Protein AF-T0ZLS6-F1 (afdb_monomer)

Foldseek 3Di:
DFWAALVRHTQWDDDDDADDPDDDDDDDDTDRDDDDDDPSIDDDDDDPDDDDDDDAPDDDDDQADVSDDLHHDPVVLVVVLVVLAAADEDDDDQQQAEQDLVQHPQLVLLFDDLSSRPWGDGPPGDIDSSSCGDLRVLVSCVVSVYAYAYEAELAAHPPLGGQAQDPRRVVSLVSVVLSQCLQANACPDPNLVRVVVSPHNHHGDHAHYEYHHQCVPNPVLQQAECRHSVNSSQVSCCVNPVRHFYEYQDAHDYDDAGLEYEDAEEEALVVLLVCLQVCVPDDPPHHHYDPNYYFHPDDPPDDDPSRVVSVVSSVNSD

Radius of gyration: 23.04 Å; Cα contacts (8 Å, |Δi|>4): 528; chains: 1; bounding box: 58×48×72 Å

Sequence (318 aa):
MAIVSDSGKVLASATFAAAESHWRKYAATLRTGRVRESKDNFVRITVRHPGSVLLNVPSLFPPTYRNQPNGFRIDLIHRLAALHPKYLRFPGGNFLEGKTLADWYDWKLTIGPIVERPTHPSPWGYESSDGLGLLEFLEWCHDLHMQPVLAVYAGYALDGMHIRPGPQLQPYVKDALEEIQYITGAVTTKWGAVRARDGHPAPFALHYVEIGNEDFFDRSGSYSGSNGRFAQFARAIRKAYPHIKIIATMPVKGDVQPDLIDLHFYRTAQQFLRMTHYFDHMSRKGPKIMVGEWATMQGTPTPDFGAALSDAAWMTGL

Nearest PDB structures (foldseek):
  6zpy-assembly1_AAA  TM=9.031E-01  e=2.356E-25  Meripilus giganteus
  2y2w-assembly2_B  TM=7.335E-01  e=1.360E-13  Bifidobacterium longum
  2vrk-assembly1_A  TM=7.217E-01  e=9.246E-11  Thermobacillus xylanilyticus
  6zt9-assembly1_C-2  TM=7.014E-01  e=1.721E-10  Thermobacillus xylanilyticus
  2vrq-assembly3_C  TM=6.965E-01  e=5.960E-10  Thermobacillus xylanilyticus

Solvent-accessible surface area (backbone atoms only — not comparable to full-atom values): 18442 Å² total; per-residue (Å²): 66,30,41,26,42,70,88,66,49,76,49,24,67,52,86,76,82,82,70,86,93,59,95,73,93,83,87,81,89,71,69,55,78,94,66,84,89,62,88,65,42,46,82,45,78,78,76,96,64,94,81,88,82,92,84,77,82,89,80,87,80,74,85,28,42,94,68,39,82,88,47,47,60,43,73,60,52,53,56,53,52,72,67,63,52,63,59,47,79,35,70,49,57,64,49,29,29,6,46,41,85,86,36,36,58,57,59,80,52,24,44,70,60,67,90,74,27,80,50,51,58,40,69,82,83,48,73,40,67,43,67,77,18,57,62,53,56,51,47,52,22,61,75,56,66,26,42,44,33,42,44,34,63,56,50,49,15,77,74,72,54,64,53,55,54,56,82,73,34,46,65,47,46,50,46,47,56,47,52,52,29,32,43,52,24,54,53,88,38,78,37,5,32,48,33,29,72,64,70,47,55,70,55,52,80,69,52,37,38,29,53,37,54,60,53,74,71,52,83,83,55,50,51,45,30,66,67,10,35,50,30,54,41,52,52,52,44,42,71,77,41,70,81,45,39,38,27,28,36,44,94,63,48,61,86,56,74,54,53,25,33,39,44,76,47,82,38,46,38,74,52,33,58,71,41,32,62,60,56,75,78,52,73,90,84,60,55,48,79,41,74,79,43,71,46,43,75,39,51,84,100,52,66,37,71,65,21,53,51,20,47,54,50,26,58,76,33,109

Organism: NCBI:txid410659

pLDDT: mean 96.01, std 3.36, range [77.5, 98.94]

Structure (mmCIF, N/CA/C/O backbone):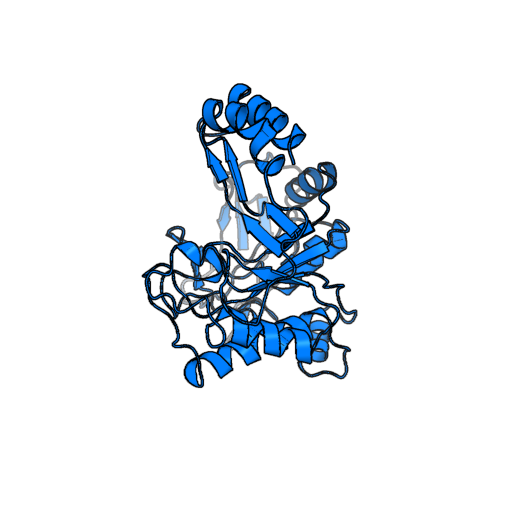
data_AF-T0ZLS6-F1
#
_entry.id   AF-T0ZLS6-F1
#
loop_
_atom_site.group_PDB
_atom_site.id
_atom_site.type_symbol
_atom_site.label_atom_id
_atom_site.label_alt_id
_atom_site.label_comp_id
_atom_site.label_asym_id
_atom_site.label_entity_id
_atom_site.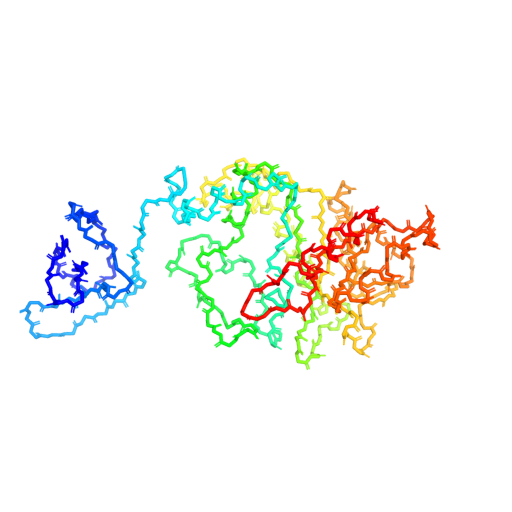label_seq_id
_atom_site.pdbx_PDB_ins_code
_atom_site.Cartn_x
_atom_site.Cartn_y
_atom_site.Cartn_z
_atom_site.occupancy
_atom_site.B_iso_or_equiv
_atom_site.auth_seq_id
_atom_site.auth_comp_id
_atom_site.auth_asym_id
_atom_site.auth_atom_id
_atom_site.pdbx_PDB_model_num
ATOM 1 N N . MET A 1 1 ? -16.938 0.168 28.321 1.00 93.25 1 MET A N 1
ATOM 2 C CA . MET A 1 1 ? -16.859 0.818 26.993 1.00 93.25 1 MET A CA 1
ATOM 3 C C . MET A 1 1 ? -18.271 1.111 26.517 1.00 93.25 1 MET A C 1
ATOM 5 O O . MET A 1 1 ? -19.151 0.290 26.748 1.00 93.25 1 MET A O 1
ATOM 9 N N . ALA A 1 2 ? -18.501 2.263 25.898 1.00 96.62 2 ALA A N 1
ATOM 10 C CA . ALA A 1 2 ? -19.807 2.671 25.400 1.00 96.62 2 ALA A CA 1
ATOM 11 C C . ALA A 1 2 ? -19.692 3.471 24.100 1.00 96.62 2 ALA A C 1
ATOM 13 O O . ALA A 1 2 ? -18.717 4.195 23.917 1.00 96.62 2 ALA A O 1
ATOM 14 N N . ILE A 1 3 ? -20.712 3.372 23.252 1.00 96.50 3 ILE A N 1
ATOM 15 C CA . ILE A 1 3 ? -20.983 4.337 22.183 1.00 96.50 3 ILE A CA 1
ATOM 16 C C . ILE A 1 3 ? -21.903 5.398 22.783 1.00 96.50 3 ILE A C 1
ATOM 18 O O . ILE A 1 3 ? -22.914 5.063 23.410 1.00 96.50 3 ILE A O 1
ATOM 22 N N . VAL A 1 4 ? -21.539 6.663 22.627 1.00 96.75 4 VAL A N 1
ATOM 23 C CA . VAL A 1 4 ? -22.201 7.804 23.262 1.00 96.75 4 VAL A CA 1
ATOM 24 C C . VAL A 1 4 ? -22.553 8.823 22.188 1.00 96.75 4 VAL A C 1
ATOM 26 O O . VAL A 1 4 ? -21.764 9.040 21.270 1.00 96.75 4 VAL A O 1
ATOM 29 N N . SER A 1 5 ? -23.738 9.420 22.279 1.00 95.19 5 SER A N 1
ATOM 30 C CA . SER A 1 5 ? -24.114 10.521 21.395 1.00 95.19 5 SER A CA 1
ATOM 31 C C . SER A 1 5 ? -23.428 11.828 21.775 1.00 95.19 5 SER A C 1
ATOM 33 O O . SER A 1 5 ? -22.941 11.985 22.894 1.00 95.19 5 SER A O 1
ATOM 35 N N . ASP A 1 6 ? -23.486 12.797 20.870 1.00 92.50 6 ASP A N 1
ATOM 36 C CA . ASP A 1 6 ? -23.095 14.196 21.087 1.00 92.50 6 ASP A CA 1
ATOM 37 C C . ASP A 1 6 ? -23.677 14.818 22.375 1.00 92.50 6 ASP A C 1
ATOM 39 O O . ASP A 1 6 ? -22.985 15.510 23.115 1.00 92.50 6 ASP A O 1
ATOM 43 N N . SER A 1 7 ? -24.927 14.495 22.707 1.00 93.00 7 SER A N 1
ATOM 44 C CA . SER A 1 7 ? -25.618 14.917 23.935 1.00 93.00 7 SER A CA 1
ATOM 45 C C . SER A 1 7 ? -25.187 14.165 25.204 1.00 93.00 7 SER A C 1
ATOM 47 O O . SER A 1 7 ? -25.737 14.395 26.280 1.00 93.00 7 SER A O 1
ATOM 49 N N . GLY A 1 8 ? -24.240 13.228 25.109 1.00 94.00 8 GLY A N 1
ATOM 50 C CA . GLY A 1 8 ? -23.745 12.435 26.238 1.00 94.00 8 GLY A CA 1
ATOM 51 C C . GLY A 1 8 ? -24.588 11.201 26.589 1.00 94.00 8 GLY A C 1
ATOM 52 O O . GLY A 1 8 ? -24.220 10.451 27.505 1.00 94.00 8 GLY A O 1
ATOM 53 N N . LYS A 1 9 ? -25.685 10.946 25.860 1.00 94.81 9 LYS A N 1
ATOM 54 C CA . LYS A 1 9 ? -26.540 9.766 26.045 1.00 94.81 9 LYS A CA 1
ATOM 55 C C . LYS A 1 9 ? -25.801 8.500 25.614 1.00 94.81 9 LYS A C 1
ATOM 57 O O . LYS A 1 9 ? -25.272 8.408 24.511 1.00 94.81 9 LYS A O 1
ATOM 62 N N . VAL A 1 10 ? -25.799 7.484 26.475 1.00 96.50 10 VAL A N 1
ATOM 63 C CA . VAL A 1 10 ? -25.253 6.161 26.140 1.00 96.50 10 VAL A CA 1
ATOM 64 C C . VAL A 1 10 ? -26.194 5.460 25.159 1.00 96.50 10 VAL A C 1
ATOM 66 O O . VAL A 1 10 ? -27.362 5.239 25.472 1.00 96.50 10 VAL A O 1
ATOM 69 N N . LEU A 1 11 ? -25.679 5.112 23.979 1.00 96.25 11 LEU A N 1
ATOM 70 C CA . LEU A 1 11 ? -26.421 4.430 22.914 1.00 96.25 11 LEU A CA 1
ATOM 71 C C . LEU A 1 11 ? -26.290 2.905 23.009 1.00 96.25 11 LEU A C 1
ATOM 73 O O . LEU A 1 11 ? -27.243 2.183 22.745 1.00 96.25 11 LEU A O 1
ATOM 77 N N . ALA A 1 12 ? -25.113 2.416 23.396 1.00 97.25 12 ALA A N 1
ATOM 78 C CA . ALA A 1 12 ? -24.845 1.012 23.696 1.00 97.25 12 ALA A CA 1
ATOM 79 C C . ALA A 1 12 ? -23.622 0.916 24.609 1.00 97.25 12 ALA A C 1
ATOM 81 O O . ALA A 1 12 ? -22.729 1.764 24.534 1.00 97.25 12 ALA A O 1
ATOM 82 N N . SER A 1 13 ? -23.543 -0.107 25.458 1.00 97.19 13 SER A N 1
ATOM 83 C CA . SER A 1 13 ? -22.397 -0.287 26.350 1.00 97.19 13 SER A CA 1
ATOM 84 C C . SER A 1 13 ? -22.110 -1.748 26.677 1.00 97.19 13 SER A C 1
ATOM 86 O O . SER A 1 13 ? -22.968 -2.619 26.566 1.00 97.19 13 SER A O 1
ATOM 88 N N . ALA A 1 14 ? -20.868 -1.993 27.085 1.00 96.88 14 ALA A N 1
ATOM 89 C CA . ALA A 1 14 ? -20.400 -3.240 27.662 1.00 96.88 14 ALA A CA 1
ATOM 90 C C . ALA A 1 14 ? -19.527 -2.935 28.884 1.00 96.88 14 ALA A C 1
ATOM 92 O O . ALA A 1 14 ? -18.735 -1.979 28.888 1.00 96.88 14 ALA A O 1
ATOM 93 N N . THR A 1 15 ? -19.676 -3.760 29.917 1.00 95.69 15 THR A N 1
ATOM 94 C CA . THR A 1 15 ? -18.877 -3.700 31.144 1.00 95.69 15 THR A CA 1
ATOM 95 C C . THR A 1 15 ? -18.054 -4.970 31.258 1.00 95.69 15 THR A C 1
ATOM 97 O O . THR A 1 15 ? -18.569 -6.062 31.039 1.00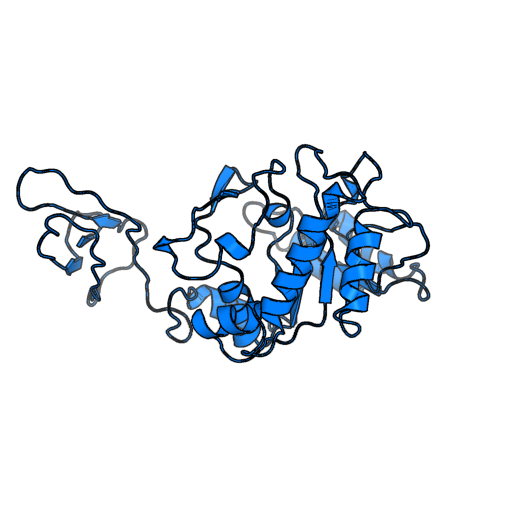 95.69 15 THR A O 1
ATOM 100 N N . PHE A 1 16 ? -16.792 -4.817 31.635 1.00 93.00 16 PHE A N 1
ATOM 101 C CA . PHE A 1 16 ? -15.882 -5.921 31.897 1.00 93.00 16 PHE A CA 1
ATOM 102 C C . PHE A 1 16 ? -15.379 -5.809 33.334 1.00 93.00 16 PHE A C 1
ATOM 104 O O . PHE A 1 16 ? -15.219 -4.697 33.844 1.00 93.00 16 PHE A O 1
ATOM 111 N N . ALA A 1 17 ? -15.135 -6.948 33.980 1.00 89.25 17 ALA A N 1
ATOM 112 C CA . ALA A 1 17 ? -14.323 -6.964 35.189 1.00 89.25 17 ALA A CA 1
ATOM 113 C C . ALA A 1 17 ? -12.893 -6.536 34.824 1.00 89.25 17 ALA A C 1
ATOM 115 O O . ALA A 1 17 ? -12.414 -6.880 33.743 1.00 89.25 17 ALA A O 1
ATOM 116 N N . ALA A 1 18 ? -12.238 -5.760 35.690 1.00 80.69 18 ALA A N 1
ATOM 117 C CA . ALA A 1 18 ? -10.856 -5.352 35.461 1.00 80.69 18 ALA A CA 1
ATOM 118 C C . ALA A 1 18 ? -9.933 -6.582 35.432 1.00 80.69 18 ALA A C 1
ATOM 120 O O . ALA A 1 18 ? -10.179 -7.563 36.135 1.00 80.69 18 ALA A O 1
ATOM 121 N N . ALA A 1 19 ? -8.883 -6.528 34.607 1.00 77.50 19 ALA A N 1
ATOM 122 C CA . ALA A 1 19 ? -7.817 -7.522 34.679 1.00 77.50 19 ALA A CA 1
ATOM 123 C C . ALA A 1 19 ? -7.016 -7.290 35.965 1.00 77.50 19 ALA A C 1
ATOM 125 O O . ALA A 1 19 ? -6.891 -6.149 36.404 1.00 77.50 19 ALA A O 1
ATOM 126 N N . GLU A 1 20 ? -6.480 -8.360 36.545 1.00 80.25 20 GLU A N 1
ATOM 127 C CA . GLU A 1 20 ? -5.608 -8.262 37.715 1.00 80.25 20 GLU A CA 1
ATOM 128 C C . GLU A 1 20 ? -4.187 -7.868 37.278 1.00 80.25 20 GLU A C 1
ATOM 130 O O . GLU A 1 20 ? -3.897 -6.692 37.085 1.00 80.25 20 GLU A O 1
ATOM 135 N N . SER A 1 21 ? -3.299 -8.842 37.076 1.00 86.12 21 SER A N 1
ATOM 136 C CA . SER A 1 21 ? -1.857 -8.619 36.885 1.00 86.12 21 SER A CA 1
ATOM 137 C C . SER A 1 21 ? -1.318 -8.978 35.493 1.00 86.12 21 SER A C 1
ATOM 139 O O . SER A 1 21 ? -0.111 -8.920 35.277 1.00 86.12 21 SER A O 1
ATOM 141 N N . HIS A 1 22 ? -2.178 -9.352 34.539 1.00 89.31 22 HIS A N 1
ATOM 142 C CA . HIS A 1 22 ? -1.775 -9.761 33.186 1.00 89.31 22 HIS A CA 1
ATOM 143 C C . HIS A 1 22 ? -2.669 -9.155 32.097 1.00 89.31 22 HIS A C 1
ATOM 145 O O . HIS A 1 22 ? -3.839 -8.839 32.327 1.00 89.31 22 HIS A O 1
ATOM 151 N N . TRP A 1 23 ? -2.120 -9.017 30.885 1.00 91.88 23 TRP A N 1
ATOM 152 C CA . TRP A 1 23 ? -2.874 -8.559 29.719 1.00 91.88 23 TRP A CA 1
ATOM 153 C C . TRP A 1 23 ? -4.009 -9.526 29.385 1.00 91.88 23 TRP A C 1
ATOM 155 O O . TRP A 1 23 ? -3.807 -10.734 29.269 1.00 91.88 23 TRP A O 1
ATOM 165 N N . ARG A 1 24 ? -5.211 -8.981 29.182 1.00 92.50 24 ARG A N 1
ATOM 166 C CA . ARG A 1 24 ? -6.396 -9.749 28.797 1.00 92.50 24 ARG A CA 1
ATOM 167 C C . ARG A 1 24 ? -7.147 -9.040 27.681 1.00 92.50 24 ARG A C 1
ATOM 169 O O . ARG A 1 24 ? -7.473 -7.861 27.796 1.00 92.50 24 ARG A O 1
ATOM 176 N N . LYS A 1 25 ? -7.472 -9.782 26.620 1.00 93.12 25 LYS A N 1
ATOM 177 C CA . LYS A 1 25 ? -8.357 -9.304 25.555 1.00 93.12 25 LYS A CA 1
ATOM 178 C C . LYS A 1 25 ? -9.806 -9.321 26.043 1.00 93.12 25 LYS A C 1
ATOM 180 O O . LYS A 1 25 ? -10.298 -10.349 26.505 1.00 93.12 25 LYS A O 1
ATOM 185 N N . TYR A 1 26 ? -10.490 -8.193 25.889 1.00 94.19 26 TYR A N 1
ATOM 186 C CA . TYR A 1 26 ? -11.925 -8.060 26.126 1.00 94.19 26 TYR A CA 1
ATOM 187 C C . TYR A 1 26 ? -12.644 -7.850 24.798 1.00 94.19 26 TYR A C 1
ATOM 189 O O . TYR A 1 26 ? -12.169 -7.106 23.944 1.00 94.19 26 TYR A O 1
ATOM 197 N N . ALA A 1 27 ? -13.791 -8.502 24.622 1.00 95.31 27 ALA A N 1
ATOM 198 C CA . ALA A 1 27 ? -14.610 -8.375 23.424 1.00 95.31 27 ALA A CA 1
ATOM 199 C C . ALA A 1 27 ? -16.090 -8.332 23.807 1.00 95.31 27 ALA A C 1
ATOM 201 O O . ALA A 1 27 ? -16.535 -9.072 24.684 1.00 95.31 27 ALA A O 1
ATOM 202 N N . ALA A 1 28 ? -16.850 -7.462 23.148 1.00 96.50 28 ALA A N 1
ATOM 203 C CA . ALA A 1 28 ? -18.302 -7.412 23.247 1.00 96.50 28 ALA A CA 1
ATOM 204 C C . ALA A 1 28 ? -18.894 -6.868 21.946 1.00 96.50 28 ALA A C 1
ATOM 206 O O . ALA A 1 28 ? -18.295 -6.018 21.290 1.00 96.50 28 ALA A O 1
ATOM 207 N N . THR A 1 29 ? -20.100 -7.318 21.609 1.00 96.50 29 THR A N 1
ATOM 208 C CA . THR A 1 29 ? -20.895 -6.744 20.520 1.00 96.50 29 THR A CA 1
ATOM 209 C C . THR A 1 29 ? -21.829 -5.683 21.091 1.00 96.50 29 THR A C 1
ATOM 211 O O . THR A 1 29 ? -22.661 -5.982 21.946 1.00 96.50 29 THR A O 1
ATOM 214 N N . LEU A 1 30 ? -21.713 -4.445 20.611 1.00 96.25 30 LEU A N 1
ATOM 215 C CA . LEU A 1 30 ? -22.571 -3.329 21.011 1.00 96.25 30 LEU A CA 1
ATOM 216 C C . LEU A 1 30 ? -23.733 -3.184 20.021 1.00 96.25 30 LEU A C 1
ATOM 218 O O . LEU A 1 30 ? -23.512 -3.063 18.820 1.00 96.25 30 LEU A O 1
ATOM 222 N N . ARG A 1 31 ? -24.976 -3.188 20.515 1.00 95.44 31 ARG A N 1
ATOM 223 C CA . ARG A 1 31 ? -26.189 -3.003 19.701 1.00 95.44 31 ARG A CA 1
ATOM 224 C C . ARG A 1 31 ? -26.889 -1.716 20.130 1.00 95.44 31 ARG A C 1
ATOM 226 O O . ARG A 1 31 ? -27.357 -1.632 21.258 1.00 95.44 31 ARG A O 1
ATOM 233 N N . THR A 1 32 ? -26.949 -0.726 19.245 1.00 91.75 32 THR A N 1
ATOM 234 C CA . THR A 1 32 ? -27.486 0.619 19.532 1.00 91.75 32 THR A CA 1
ATOM 235 C C . THR A 1 32 ? -29.002 0.738 19.357 1.00 91.75 32 THR A C 1
ATOM 237 O O . THR A 1 32 ? -29.592 1.731 19.770 1.00 91.75 32 THR A O 1
ATOM 240 N N . GLY A 1 33 ? -29.661 -0.258 18.755 1.00 87.44 33 GLY A N 1
ATOM 241 C CA . GLY A 1 33 ? -31.066 -0.142 18.357 1.00 87.44 33 GLY A CA 1
ATOM 242 C C . GLY A 1 33 ? -31.246 0.874 17.222 1.00 87.44 33 GLY A C 1
ATOM 243 O O . GLY A 1 33 ? -30.370 1.022 16.373 1.00 87.44 33 GLY A O 1
ATOM 244 N N . ARG A 1 34 ? -32.387 1.573 17.185 1.00 89.12 34 ARG A N 1
ATOM 245 C CA . ARG A 1 34 ? -32.619 2.668 16.227 1.00 89.12 34 ARG A CA 1
ATOM 246 C C . ARG A 1 34 ? -32.106 3.980 16.815 1.00 89.12 34 ARG A C 1
ATOM 248 O O . ARG A 1 34 ? -32.735 4.547 17.706 1.00 89.12 34 ARG A O 1
ATOM 255 N N . VAL A 1 35 ? -30.980 4.457 16.299 1.00 90.06 35 VAL A N 1
ATOM 256 C CA . VAL A 1 35 ? -30.375 5.745 16.661 1.00 90.06 35 VAL A CA 1
ATOM 257 C C . VAL A 1 35 ? -30.157 6.576 15.405 1.00 90.06 35 VAL A C 1
ATOM 259 O O . VAL A 1 35 ? -29.956 6.024 14.326 1.00 90.06 35 VAL A O 1
ATOM 262 N N . ARG A 1 36 ? -30.205 7.903 15.536 1.00 88.44 36 ARG A N 1
ATOM 263 C CA . ARG A 1 36 ? -29.827 8.803 14.445 1.00 88.44 36 ARG A CA 1
ATOM 264 C C . ARG A 1 36 ? -28.316 8.707 14.229 1.00 88.44 36 ARG A C 1
ATOM 266 O O . ARG A 1 36 ? -27.548 8.814 15.184 1.00 88.44 36 ARG A O 1
ATOM 273 N N . GLU A 1 37 ? -27.904 8.527 12.983 1.00 89.88 37 GLU A N 1
ATOM 274 C CA . GLU A 1 37 ? -26.494 8.572 12.606 1.00 89.88 37 GLU A CA 1
ATOM 275 C C . GLU A 1 37 ? -25.935 9.985 12.809 1.00 89.88 37 GLU A C 1
ATOM 277 O O . GLU A 1 37 ? -26.570 10.981 12.454 1.00 89.88 37 GLU A O 1
ATOM 282 N N . SER A 1 38 ? -24.749 10.070 13.405 1.00 92.62 38 SER A N 1
ATOM 283 C CA . SER A 1 38 ? -24.012 11.318 13.573 1.00 92.62 38 SER A CA 1
ATOM 284 C C . SER A 1 38 ? -22.518 11.030 13.651 1.00 92.62 38 SER A C 1
ATOM 286 O O . SER A 1 38 ? -22.102 10.047 14.269 1.00 92.62 38 SER A O 1
ATOM 288 N N . LYS A 1 39 ? -21.722 11.915 13.046 1.00 94.38 39 LYS A N 1
ATOM 289 C CA . LYS A 1 39 ? -20.259 11.936 13.182 1.00 94.38 39 LYS A CA 1
ATOM 290 C C . LYS A 1 39 ? -19.798 12.454 14.549 1.00 94.38 39 LYS A C 1
ATOM 292 O O . LYS A 1 39 ? -18.646 12.256 14.905 1.00 94.38 39 LYS A O 1
ATOM 297 N N . ASP A 1 40 ? -20.699 13.093 15.294 1.00 95.88 40 ASP A N 1
ATOM 298 C CA . ASP A 1 40 ? -20.425 13.676 16.612 1.00 95.88 40 ASP A CA 1
ATOM 299 C C . ASP A 1 40 ? -20.612 12.647 17.748 1.00 95.88 40 ASP A C 1
ATOM 301 O O . ASP A 1 40 ? -20.385 12.936 18.922 1.00 95.88 40 ASP A O 1
ATOM 305 N N . ASN A 1 41 ? -21.013 11.417 17.404 1.00 94.31 41 ASN A N 1
ATOM 306 C CA . ASN A 1 41 ? -21.001 10.282 18.320 1.00 94.31 41 ASN A CA 1
ATOM 307 C C . ASN A 1 41 ? -19.555 9.838 18.597 1.00 94.31 41 ASN A C 1
ATOM 309 O O . ASN A 1 41 ? -18.704 9.876 17.710 1.00 94.31 41 ASN A O 1
ATOM 313 N N . PHE A 1 42 ? -19.282 9.328 19.798 1.00 95.31 42 PHE A N 1
ATOM 314 C CA . PHE A 1 42 ? -17.931 8.932 20.202 1.00 95.31 42 PHE A CA 1
ATOM 315 C C . PHE A 1 42 ? -17.907 7.669 21.067 1.00 95.31 42 PHE A C 1
ATOM 317 O O . PHE A 1 42 ? -18.907 7.252 21.661 1.00 95.31 42 PHE A O 1
ATOM 324 N N . VAL A 1 43 ? -16.729 7.047 21.150 1.00 95.88 43 VAL A N 1
ATOM 325 C CA . VAL A 1 43 ? -16.466 5.923 22.055 1.00 95.88 43 VAL A CA 1
ATOM 326 C C . VAL A 1 43 ? -15.989 6.457 23.398 1.00 95.88 43 VAL A C 1
ATOM 328 O O . VAL A 1 43 ? -15.064 7.261 23.466 1.00 95.88 43 VAL A O 1
ATOM 331 N N . ARG A 1 44 ? -16.589 5.971 24.486 1.00 95.81 44 ARG A N 1
ATOM 332 C CA . ARG A 1 44 ? -16.198 6.308 25.858 1.00 95.81 44 ARG A CA 1
ATOM 333 C C . ARG A 1 44 ? -15.803 5.058 26.640 1.00 95.81 44 ARG A C 1
ATOM 335 O O . ARG A 1 44 ? -16.565 4.091 26.729 1.00 95.81 44 ARG A O 1
ATOM 342 N N . ILE A 1 45 ? -14.626 5.084 27.258 1.00 94.00 45 ILE A N 1
ATOM 343 C CA . ILE A 1 45 ? -14.169 4.070 28.216 1.00 94.00 45 ILE A CA 1
ATOM 344 C C . ILE A 1 45 ? -14.144 4.724 29.599 1.00 94.00 45 ILE A C 1
ATOM 346 O O . ILE A 1 45 ? -13.588 5.801 29.764 1.00 94.00 45 ILE A O 1
ATOM 350 N N . THR A 1 46 ? -14.795 4.099 30.580 1.00 92.94 46 THR A N 1
ATOM 351 C CA . THR A 1 46 ? -14.930 4.619 31.950 1.00 92.94 46 THR A CA 1
ATOM 352 C C . THR A 1 46 ? -14.573 3.539 32.959 1.00 92.94 46 THR A C 1
ATOM 354 O O . THR A 1 46 ? -14.928 2.374 32.757 1.00 92.94 46 THR A O 1
ATOM 357 N N . VAL A 1 47 ? -13.963 3.937 34.073 1.00 91.06 47 VAL A N 1
ATOM 358 C CA . VAL A 1 47 ? -13.732 3.093 35.255 1.00 91.06 47 VAL A CA 1
ATOM 359 C C . VAL A 1 47 ? -14.729 3.461 36.358 1.00 91.06 47 VAL A C 1
ATOM 361 O O . VAL A 1 47 ? -15.114 4.621 36.479 1.00 91.06 47 VAL A O 1
ATOM 364 N N . ARG A 1 48 ? -15.207 2.471 37.127 1.00 89.69 48 ARG A N 1
ATOM 365 C CA . ARG A 1 48 ? -16.236 2.683 38.172 1.00 89.69 48 ARG A CA 1
ATOM 366 C C . ARG A 1 48 ? -15.680 3.278 39.463 1.00 89.69 48 ARG A C 1
ATOM 368 O O . ARG A 1 48 ? -16.408 3.953 40.180 1.00 89.69 48 ARG A O 1
ATOM 375 N N . HIS A 1 49 ? -14.416 3.000 39.752 1.00 88.62 49 HIS A N 1
ATOM 376 C CA . HIS A 1 49 ? -13.720 3.467 40.941 1.00 88.62 49 HIS A CA 1
ATOM 377 C C . HIS A 1 49 ? -12.404 4.126 40.517 1.00 88.62 49 HIS A C 1
ATOM 379 O O . HIS A 1 49 ? -11.854 3.734 39.481 1.00 88.62 49 HIS A O 1
ATOM 385 N N . PRO A 1 50 ? -11.899 5.108 41.281 1.00 90.12 50 PRO A N 1
ATOM 386 C CA . PRO A 1 50 ? -10.571 5.665 41.057 1.00 90.12 50 PRO A CA 1
ATOM 387 C C . PRO A 1 50 ? -9.495 4.573 41.045 1.00 90.12 50 PRO A C 1
ATOM 389 O O . PRO A 1 50 ? -9.500 3.683 41.895 1.00 90.12 50 PRO A O 1
ATOM 392 N N . GLY A 1 51 ? -8.576 4.645 40.086 1.00 87.75 51 GLY A N 1
ATOM 393 C CA . GLY A 1 51 ? -7.490 3.683 39.932 1.00 87.75 51 GLY A CA 1
ATOM 394 C C . GLY A 1 51 ? -6.769 3.834 38.596 1.00 87.75 51 GLY A C 1
ATOM 395 O O . GLY A 1 51 ? -7.154 4.653 37.760 1.00 87.75 51 GLY A O 1
ATOM 396 N N . SER A 1 52 ? -5.738 3.016 38.401 1.00 88.25 52 SER A N 1
ATOM 397 C CA . SER A 1 52 ? -4.937 2.988 37.177 1.00 88.25 52 SER A CA 1
ATOM 398 C C . SER A 1 52 ? -5.272 1.755 36.350 1.00 88.25 52 SER A C 1
ATOM 400 O O . SER A 1 52 ? -5.343 0.646 36.877 1.00 88.25 52 SER A O 1
ATOM 402 N N . VAL A 1 53 ? -5.450 1.944 35.044 1.00 88.94 53 VAL A N 1
ATOM 403 C CA . VAL A 1 53 ? -5.628 0.858 34.076 1.00 88.94 53 VAL A CA 1
ATOM 404 C C . VAL A 1 53 ? -4.714 1.094 32.884 1.00 88.94 53 VAL A C 1
ATOM 406 O O . VAL A 1 53 ? -4.601 2.219 32.399 1.00 88.94 53 VAL A O 1
ATOM 409 N N . LEU A 1 54 ? -4.074 0.030 32.408 1.00 91.44 54 LEU A N 1
ATOM 410 C CA . LEU A 1 54 ? -3.343 0.040 31.147 1.00 91.44 54 LEU A CA 1
ATOM 411 C C . LEU A 1 54 ? -4.246 -0.549 30.066 1.00 91.44 54 LEU A C 1
ATOM 413 O O . LEU A 1 54 ? -4.855 -1.603 30.254 1.00 91.44 54 LEU A O 1
ATOM 417 N N . LEU A 1 55 ? -4.356 0.154 28.945 1.00 91.69 55 LEU A N 1
ATOM 418 C CA . LEU A 1 55 ? -5.141 -0.263 27.791 1.00 91.69 55 LEU A CA 1
ATOM 419 C C . LEU A 1 55 ? -4.207 -0.364 26.593 1.00 91.69 55 LEU A C 1
ATOM 421 O O . LEU A 1 55 ? -3.367 0.508 26.394 1.00 91.69 55 LEU A O 1
ATOM 425 N N . ASN A 1 56 ? -4.387 -1.408 25.793 1.00 92.38 56 ASN A N 1
ATOM 426 C CA . ASN A 1 56 ? -3.703 -1.562 24.520 1.00 92.38 56 ASN A CA 1
ATOM 427 C C . ASN A 1 56 ? -4.726 -1.938 23.439 1.00 92.38 56 ASN A C 1
ATOM 429 O O . ASN A 1 56 ? -5.652 -2.704 23.713 1.00 92.38 56 ASN A O 1
ATOM 433 N N . VAL A 1 57 ? -4.571 -1.362 22.245 1.00 93.62 57 VAL A N 1
ATOM 434 C CA . VAL A 1 57 ? -5.423 -1.551 21.052 1.00 93.62 57 VAL A CA 1
ATOM 435 C C . VAL A 1 57 ? -6.939 -1.509 21.342 1.00 93.62 57 VAL A C 1
ATOM 437 O O . VAL A 1 57 ? -7.661 -2.483 21.101 1.00 93.62 57 VAL A O 1
ATOM 440 N N . PRO A 1 58 ? -7.482 -0.389 21.862 1.00 94.12 58 PRO A N 1
ATOM 441 C CA . PRO A 1 58 ? -8.928 -0.195 21.879 1.00 94.12 58 PRO A CA 1
ATOM 442 C C . PRO A 1 58 ? -9.450 -0.126 20.436 1.00 94.12 58 PRO A C 1
ATOM 444 O O . PRO A 1 58 ? -9.039 0.731 19.661 1.00 94.12 58 PRO A O 1
ATOM 447 N N . SER A 1 59 ? -10.370 -1.023 20.075 1.00 94.88 59 SER A N 1
ATOM 448 C CA . SER A 1 59 ? -10.893 -1.135 18.710 1.00 94.88 59 SER A CA 1
ATOM 449 C C . SER A 1 59 ? -12.414 -1.276 18.697 1.00 94.88 59 SER A C 1
ATOM 451 O O . SER A 1 59 ? -13.002 -1.935 19.560 1.00 94.88 59 SER A O 1
ATOM 453 N N . LEU A 1 60 ? -13.056 -0.641 17.716 1.00 95.31 60 LEU A N 1
ATOM 454 C CA . LEU A 1 60 ? -14.485 -0.741 17.447 1.00 95.31 60 LEU A CA 1
ATOM 455 C C . LEU A 1 60 ? -14.694 -0.841 15.936 1.00 95.31 60 LEU A C 1
ATOM 457 O O . LEU A 1 60 ? -14.395 0.102 15.211 1.00 95.31 60 LEU A O 1
ATOM 461 N N . PHE A 1 61 ? -15.255 -1.958 15.484 1.00 96.25 61 PHE A N 1
ATOM 462 C CA . PHE A 1 61 ? -15.626 -2.164 14.087 1.00 96.25 61 PHE A CA 1
ATOM 463 C C . PHE A 1 61 ? -17.153 -2.112 13.927 1.00 96.25 61 PHE A C 1
ATOM 465 O O . PHE A 1 61 ? -17.868 -2.706 14.743 1.00 96.25 61 PHE A O 1
ATOM 472 N N . PRO A 1 62 ? -17.679 -1.437 12.887 1.00 94.94 62 PRO A N 1
ATOM 473 C CA . PRO A 1 62 ? -19.032 -1.705 12.407 1.00 94.94 62 PRO A CA 1
ATOM 474 C C . PRO A 1 62 ? -19.087 -3.101 11.750 1.00 94.94 62 PRO A C 1
ATOM 476 O O . PRO A 1 62 ? -18.047 -3.746 11.596 1.00 94.94 62 PRO A O 1
ATOM 479 N N . PRO A 1 63 ? -20.267 -3.587 11.319 1.00 96.19 63 PRO A N 1
ATOM 480 C CA . PRO A 1 63 ? -20.322 -4.706 10.385 1.00 96.19 63 PRO A CA 1
ATOM 481 C C . PRO A 1 63 ? -19.421 -4.441 9.172 1.00 96.19 63 PRO A C 1
ATOM 483 O O . PRO A 1 63 ? -19.452 -3.352 8.593 1.00 96.19 63 PRO A O 1
ATOM 486 N N . THR A 1 64 ? -18.619 -5.434 8.808 1.00 97.69 64 THR A N 1
ATOM 487 C CA . THR A 1 64 ? -17.647 -5.356 7.717 1.00 97.69 64 THR A CA 1
ATOM 488 C C . THR A 1 64 ? -18.174 -6.039 6.463 1.00 97.69 64 THR A C 1
ATOM 490 O O . THR A 1 64 ? -19.082 -6.878 6.513 1.00 97.69 64 THR A O 1
ATOM 493 N N . TYR A 1 65 ? -17.611 -5.677 5.313 1.00 97.25 65 TYR A N 1
ATOM 494 C CA . TYR A 1 65 ? -17.905 -6.344 4.050 1.00 97.25 65 TYR A CA 1
ATOM 495 C C . TYR A 1 65 ? -17.655 -7.853 4.181 1.00 97.25 65 TYR A C 1
ATOM 497 O O . TYR A 1 65 ? -16.657 -8.281 4.758 1.00 97.25 65 TYR A O 1
ATOM 505 N N . ARG A 1 66 ? -18.635 -8.656 3.744 1.00 94.69 66 ARG A N 1
ATOM 506 C CA . ARG A 1 66 ? -18.652 -10.127 3.888 1.00 94.69 66 ARG A CA 1
ATOM 507 C C . ARG A 1 66 ? -18.430 -10.647 5.322 1.00 94.69 66 ARG A C 1
ATOM 509 O O . ARG A 1 66 ? -18.120 -11.820 5.501 1.00 94.69 66 ARG A O 1
ATOM 516 N N . ASN A 1 67 ? -18.657 -9.816 6.346 1.00 95.12 67 ASN A N 1
ATOM 517 C CA . ASN A 1 67 ? -18.395 -10.121 7.759 1.00 95.12 67 ASN A CA 1
ATOM 518 C C . ASN A 1 67 ? -16.937 -10.526 8.054 1.00 95.12 67 ASN A C 1
ATOM 520 O O . ASN A 1 67 ? -16.684 -11.280 8.996 1.00 95.12 67 ASN A O 1
ATOM 524 N N . GLN A 1 68 ? -15.981 -10.048 7.257 1.00 93.56 68 GLN A N 1
ATOM 525 C CA . GLN A 1 68 ? -14.567 -10.355 7.449 1.00 93.56 68 GLN A CA 1
ATOM 526 C C . GLN A 1 68 ? -14.023 -9.733 8.747 1.00 93.56 68 GLN A C 1
ATOM 528 O O . GLN A 1 68 ? -14.243 -8.537 8.995 1.00 93.56 68 GLN A O 1
ATOM 533 N N . PRO A 1 69 ? -13.309 -10.501 9.590 1.00 92.50 69 PRO A N 1
ATOM 534 C CA . PRO A 1 69 ? -12.544 -9.947 10.704 1.00 92.50 69 PRO A CA 1
ATOM 535 C C . PRO A 1 69 ? -11.509 -8.945 10.188 1.00 92.50 69 PRO A C 1
ATOM 537 O O . PRO A 1 69 ? -10.892 -9.201 9.167 1.00 92.50 69 PRO A O 1
ATOM 540 N N . ASN A 1 70 ? -11.325 -7.814 10.880 1.00 94.56 70 ASN A N 1
ATOM 541 C CA . ASN A 1 70 ? -10.440 -6.731 10.416 1.00 94.56 70 ASN A CA 1
ATOM 542 C C . ASN A 1 70 ? -10.756 -6.229 8.986 1.00 94.56 70 ASN A C 1
ATOM 544 O O . ASN A 1 70 ? -9.912 -5.650 8.315 1.00 94.56 70 ASN A O 1
ATOM 548 N N . GLY A 1 71 ? -11.983 -6.475 8.516 1.00 94.69 71 GLY A N 1
ATOM 549 C CA . GLY A 1 71 ? -12.362 -6.247 7.133 1.00 94.69 71 GLY A CA 1
ATOM 550 C C . GLY A 1 71 ? -12.792 -4.816 6.834 1.00 94.69 71 GLY A C 1
ATOM 551 O O . GLY A 1 71 ? -12.660 -3.879 7.624 1.00 94.69 71 GLY A O 1
ATOM 552 N N . PHE A 1 72 ? -13.380 -4.662 5.657 1.00 97.69 72 PHE A N 1
ATOM 553 C CA . PHE A 1 72 ? -13.593 -3.353 5.059 1.00 97.69 72 PHE A CA 1
ATOM 554 C C . PHE A 1 72 ? -14.931 -2.713 5.421 1.00 97.69 72 PHE A C 1
ATOM 556 O O . PHE A 1 72 ? -15.931 -3.378 5.709 1.00 97.69 72 PHE A O 1
ATOM 563 N N . ARG A 1 73 ? -14.981 -1.387 5.276 1.00 97.69 73 ARG A N 1
ATOM 564 C CA . ARG A 1 73 ? -16.234 -0.631 5.264 1.00 97.69 73 ARG A CA 1
ATOM 565 C C . ARG A 1 73 ? -17.104 -1.026 4.068 1.00 97.69 73 ARG A C 1
ATOM 567 O O . ARG A 1 73 ? -16.711 -0.841 2.918 1.00 97.69 73 ARG A O 1
ATOM 574 N N . ILE A 1 74 ? -18.311 -1.509 4.363 1.00 97.75 74 ILE A N 1
ATOM 575 C CA . ILE A 1 74 ? -19.269 -2.032 3.376 1.00 97.75 74 ILE A CA 1
ATOM 576 C C . ILE A 1 74 ? -19.578 -1.010 2.277 1.00 97.75 74 ILE A C 1
ATOM 578 O O . ILE A 1 74 ? -19.544 -1.335 1.093 1.00 97.75 74 ILE A O 1
ATOM 582 N N . ASP A 1 75 ? -19.871 0.230 2.663 1.00 96.81 75 ASP A N 1
ATOM 583 C CA . ASP A 1 75 ? -20.297 1.278 1.738 1.00 96.81 75 ASP A CA 1
ATOM 584 C C . ASP A 1 75 ? -19.202 1.668 0.738 1.00 96.81 75 ASP A C 1
ATOM 586 O O . ASP A 1 75 ? -19.494 1.892 -0.437 1.00 96.81 75 ASP A O 1
ATOM 590 N N . LEU A 1 76 ? -17.944 1.705 1.183 1.00 97.25 76 LEU A N 1
ATOM 591 C CA . LEU A 1 76 ? -16.799 1.996 0.323 1.00 97.25 76 LEU A CA 1
ATOM 592 C C . LEU A 1 76 ? -16.522 0.843 -0.642 1.00 97.25 76 LEU A C 1
ATOM 594 O O . LEU A 1 76 ? -16.408 1.077 -1.845 1.00 97.25 76 LEU A O 1
ATOM 598 N N . ILE A 1 77 ? -16.494 -0.400 -0.150 1.00 97.38 77 ILE A N 1
ATOM 599 C CA . ILE A 1 77 ? -16.256 -1.565 -1.012 1.00 97.38 77 ILE A CA 1
ATOM 600 C C . ILE A 1 77 ? -17.356 -1.729 -2.058 1.00 97.38 77 ILE A C 1
ATOM 602 O O . ILE A 1 77 ? -17.046 -2.021 -3.208 1.00 97.38 77 ILE A O 1
ATOM 606 N N . HIS A 1 78 ? -18.624 -1.475 -1.723 1.00 97.50 78 HIS A N 1
ATOM 607 C CA . HIS A 1 78 ? -19.704 -1.521 -2.715 1.00 97.50 78 HIS A CA 1
ATOM 608 C C . HIS A 1 78 ? -19.503 -0.502 -3.845 1.00 97.50 78 HIS A C 1
ATOM 610 O O . HIS A 1 78 ? -19.727 -0.826 -5.011 1.00 97.50 78 HIS A O 1
ATOM 616 N N . ARG A 1 79 ? -19.059 0.720 -3.522 1.00 97.69 79 ARG A N 1
ATOM 617 C CA . ARG A 1 79 ? -18.770 1.750 -4.536 1.00 97.69 79 ARG A CA 1
ATOM 618 C C . ARG A 1 79 ? -17.591 1.355 -5.417 1.00 97.69 79 ARG A C 1
ATOM 620 O O . ARG A 1 79 ? -17.669 1.522 -6.627 1.00 97.69 79 ARG A O 1
ATOM 627 N N . LEU A 1 80 ? -16.539 0.797 -4.824 1.00 97.06 80 LEU A N 1
ATOM 628 C CA . LEU A 1 80 ? -15.374 0.301 -5.557 1.00 97.06 80 LEU A CA 1
ATOM 629 C C . LEU A 1 80 ? -15.741 -0.875 -6.467 1.00 97.06 80 LEU A C 1
ATOM 631 O O . LEU A 1 80 ? -15.368 -0.883 -7.634 1.00 97.06 80 LEU A O 1
ATOM 635 N N . ALA A 1 81 ? -16.533 -1.827 -5.972 1.00 97.19 81 ALA A N 1
ATOM 636 C CA . ALA A 1 81 ? -17.019 -2.962 -6.753 1.00 97.19 81 ALA A CA 1
ATOM 637 C C . ALA A 1 81 ? -17.819 -2.515 -7.988 1.00 97.19 81 ALA A C 1
ATOM 639 O O . ALA A 1 81 ? -17.671 -3.100 -9.061 1.00 97.19 81 ALA A O 1
ATOM 640 N N . ALA A 1 82 ? -18.622 -1.453 -7.856 1.00 98.06 82 ALA A N 1
ATOM 641 C CA . ALA A 1 82 ? -19.421 -0.899 -8.949 1.00 98.06 82 ALA A CA 1
ATOM 642 C C . ALA A 1 82 ? -18.581 -0.277 -10.083 1.00 98.06 82 ALA A C 1
ATOM 644 O O . ALA A 1 82 ? -19.086 -0.128 -11.193 1.00 98.06 82 ALA A O 1
ATOM 645 N N . LEU A 1 83 ? -17.305 0.049 -9.839 1.00 97.12 83 LEU A N 1
ATOM 646 C CA . LEU A 1 83 ? -16.374 0.489 -10.888 1.00 97.12 83 LEU A CA 1
ATOM 647 C C . LEU A 1 83 ? -15.843 -0.678 -11.737 1.00 97.12 83 LEU A C 1
ATOM 649 O O . LEU A 1 83 ? -15.186 -0.446 -12.747 1.00 97.12 83 LEU A O 1
ATOM 653 N N . HIS A 1 84 ? -16.105 -1.928 -11.334 1.00 97.00 84 HIS A N 1
ATOM 654 C CA . HIS A 1 84 ? -15.557 -3.140 -11.950 1.00 97.00 84 HIS A CA 1
ATOM 655 C C . HIS A 1 84 ? -14.029 -3.098 -12.175 1.00 97.00 84 HIS A C 1
ATOM 657 O O . HIS A 1 84 ? -13.564 -3.435 -13.275 1.00 97.00 84 HIS A O 1
ATOM 663 N N . PRO A 1 85 ? -13.237 -2.698 -11.157 1.00 97.06 85 PRO A N 1
ATOM 664 C CA . PRO A 1 85 ? -11.791 -2.566 -11.288 1.00 97.06 85 PRO A CA 1
ATOM 665 C C . PRO A 1 85 ? -11.152 -3.898 -11.687 1.00 97.06 85 PRO A C 1
ATOM 667 O O . PRO A 1 85 ? -11.622 -4.975 -11.318 1.00 97.06 85 PRO A O 1
ATOM 670 N N . LYS A 1 86 ? -10.076 -3.829 -12.475 1.00 97.12 86 LYS A N 1
ATOM 671 C CA . LYS A 1 86 ? -9.365 -5.023 -12.966 1.00 97.12 86 LYS A CA 1
ATOM 672 C C . LYS A 1 86 ? -8.120 -5.356 -12.169 1.00 97.12 86 LYS A C 1
ATOM 674 O O . LYS A 1 86 ? -7.740 -6.522 -12.113 1.00 97.12 86 LYS A O 1
ATOM 679 N N . TYR A 1 87 ? -7.498 -4.362 -11.554 1.00 97.25 87 TYR A N 1
ATOM 680 C CA . TYR A 1 87 ? -6.326 -4.553 -10.721 1.00 97.25 87 TYR A CA 1
ATOM 681 C C . TYR A 1 87 ? -6.298 -3.535 -9.584 1.00 97.25 87 TYR A C 1
ATOM 683 O O . TYR A 1 87 ? -6.973 -2.507 -9.650 1.00 97.25 87 TYR A O 1
ATOM 691 N N . LEU A 1 88 ? -5.499 -3.838 -8.564 1.00 98.38 88 LEU A N 1
ATOM 692 C CA . LEU A 1 88 ? -5.151 -2.926 -7.479 1.00 98.38 88 LEU A CA 1
ATOM 693 C C . LEU A 1 88 ? -3.625 -2.884 -7.357 1.00 98.38 88 LEU A C 1
ATOM 695 O O . LEU A 1 88 ? -2.996 -3.927 -7.176 1.00 98.38 88 LEU A O 1
ATOM 699 N N . ARG A 1 89 ? -3.048 -1.684 -7.468 1.00 98.69 89 ARG A N 1
ATOM 700 C CA . ARG A 1 89 ? -1.637 -1.400 -7.173 1.00 98.69 89 ARG A CA 1
ATOM 701 C C . ARG A 1 89 ? -1.512 -1.037 -5.695 1.00 98.69 89 ARG A C 1
ATOM 703 O O . ARG A 1 89 ? -2.245 -0.168 -5.231 1.00 98.69 89 ARG A O 1
ATOM 710 N N . PHE A 1 90 ? -0.637 -1.716 -4.961 1.00 98.62 90 PHE A N 1
ATOM 711 C CA . PHE A 1 90 ? -0.445 -1.517 -3.517 1.00 98.62 90 PHE A CA 1
ATOM 712 C C . PHE A 1 90 ? 0.963 -1.980 -3.097 1.00 98.62 90 PHE A C 1
ATOM 714 O O . PHE A 1 90 ? 1.599 -2.711 -3.857 1.00 98.62 90 PHE A O 1
ATOM 721 N N . PRO A 1 91 ? 1.470 -1.598 -1.911 1.00 97.56 91 PRO A N 1
ATOM 722 C CA . PRO A 1 91 ? 0.908 -0.663 -0.927 1.00 97.56 91 PRO A CA 1
ATOM 723 C C . PRO A 1 91 ? 1.276 0.800 -1.220 1.00 97.56 91 PRO A C 1
ATOM 725 O O . PRO A 1 91 ? 1.020 1.657 -0.384 1.00 97.56 91 PRO A O 1
ATOM 728 N N . GLY A 1 92 ? 1.925 1.069 -2.361 1.00 91.62 92 GLY A N 1
ATOM 729 C CA . GLY A 1 92 ? 2.547 2.355 -2.682 1.00 91.62 92 GLY A CA 1
ATOM 730 C C . GLY A 1 92 ? 1.586 3.541 -2.862 1.00 91.62 92 GLY A C 1
ATOM 731 O O . GLY A 1 92 ? 0.456 3.537 -2.388 1.00 91.62 92 GLY A O 1
ATOM 732 N N . GLY A 1 93 ? 1.974 4.613 -3.557 1.00 96.44 93 GLY A N 1
ATOM 733 C CA . GLY A 1 93 ? 3.315 4.972 -4.031 1.00 96.44 93 GLY A CA 1
ATOM 734 C C . GLY A 1 93 ? 4.249 5.308 -2.868 1.00 96.44 93 GLY A C 1
ATOM 735 O O . GLY A 1 93 ? 4.821 4.404 -2.268 1.00 96.44 93 GLY A O 1
ATOM 736 N N . ASN A 1 94 ? 4.321 6.577 -2.470 1.00 98.31 94 ASN A N 1
ATOM 737 C CA . ASN A 1 94 ? 5.198 7.063 -1.391 1.00 98.31 94 ASN A CA 1
ATOM 738 C C . ASN A 1 94 ? 5.106 6.276 -0.067 1.00 98.31 94 ASN A C 1
ATOM 740 O O . ASN A 1 94 ? 6.065 6.248 0.702 1.00 98.31 94 ASN A O 1
ATOM 744 N N . PHE A 1 95 ? 3.956 5.654 0.224 1.00 98.25 95 PHE A N 1
ATOM 745 C CA . PHE A 1 95 ? 3.762 4.827 1.420 1.00 98.25 95 PHE A CA 1
ATOM 746 C C . PHE A 1 95 ? 4.700 3.611 1.458 1.00 98.25 95 PHE A C 1
ATOM 748 O O . PHE A 1 95 ? 5.153 3.228 2.528 1.00 98.25 95 PHE A O 1
ATOM 755 N N . LEU A 1 96 ? 5.056 3.056 0.293 1.00 98.62 96 LEU A N 1
ATOM 756 C CA . LEU A 1 96 ? 6.034 1.974 0.176 1.00 98.62 96 LEU A CA 1
ATOM 757 C C . LEU A 1 96 ? 7.436 2.419 0.610 1.00 98.62 96 LEU A C 1
ATOM 759 O O . LEU A 1 96 ? 8.150 1.674 1.276 1.00 98.62 96 LEU A O 1
ATOM 763 N N . GLU A 1 97 ? 7.841 3.613 0.176 1.00 98.50 97 GLU A N 1
ATOM 764 C CA . GLU A 1 97 ? 9.209 4.122 0.312 1.00 98.50 97 GLU A CA 1
ATOM 765 C C . GLU A 1 97 ? 9.514 4.626 1.720 1.00 98.50 97 GLU A C 1
ATOM 767 O O . GLU A 1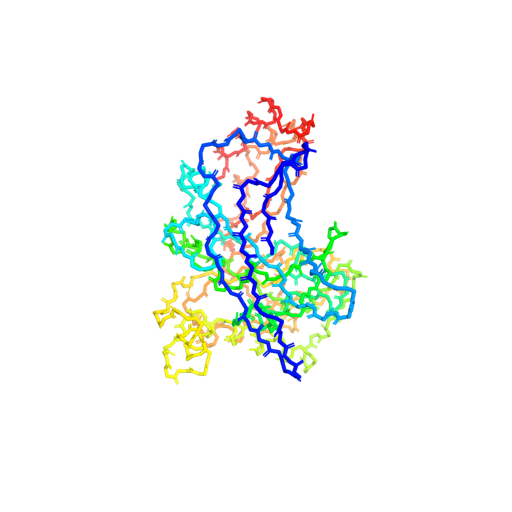 97 ? 10.634 4.464 2.208 1.00 98.50 97 GLU A O 1
ATOM 772 N N . GLY A 1 98 ? 8.517 5.240 2.361 1.00 98.00 98 GLY A N 1
ATOM 773 C CA . GLY A 1 98 ? 8.704 5.936 3.625 1.00 98.00 98 GLY A CA 1
ATOM 774 C C . GLY A 1 98 ? 9.493 7.238 3.472 1.00 98.00 98 GLY A C 1
ATOM 775 O O . GLY A 1 98 ? 10.113 7.537 2.446 1.00 98.00 98 GLY A O 1
ATOM 776 N N . LYS A 1 99 ? 9.465 8.067 4.519 1.00 97.31 99 LYS A N 1
ATOM 777 C CA . LYS A 1 99 ? 10.210 9.333 4.521 1.00 97.31 99 LYS A CA 1
ATOM 778 C C . LYS A 1 99 ? 11.717 9.096 4.598 1.00 97.31 99 LYS A C 1
ATOM 780 O O . LYS A 1 99 ? 12.467 9.736 3.866 1.00 97.31 99 LYS A O 1
ATOM 785 N N . THR A 1 100 ? 12.136 8.199 5.484 1.00 97.69 100 THR A N 1
ATOM 786 C CA . THR A 1 100 ? 13.522 7.752 5.649 1.00 97.69 100 THR A CA 1
ATOM 787 C C . THR A 1 100 ? 13.614 6.242 5.422 1.00 97.69 100 THR A C 1
ATOM 789 O O . THR A 1 100 ? 12.604 5.543 5.419 1.00 97.69 100 THR A O 1
ATOM 792 N N . LEU A 1 101 ? 14.832 5.700 5.307 1.00 97.00 101 LEU A N 1
ATOM 793 C CA . LEU A 1 101 ? 15.058 4.249 5.179 1.00 97.00 101 LEU A CA 1
ATOM 794 C C . LEU A 1 101 ? 14.529 3.419 6.367 1.00 97.00 101 LEU A C 1
ATOM 796 O O . LEU A 1 101 ? 14.492 2.195 6.270 1.00 97.00 101 LEU A O 1
ATOM 800 N N . ALA A 1 102 ? 14.179 4.049 7.493 1.00 96.75 102 ALA A N 1
ATOM 801 C CA . ALA A 1 102 ? 13.576 3.377 8.644 1.00 96.75 102 ALA A CA 1
ATOM 802 C C . ALA A 1 102 ? 12.039 3.327 8.575 1.00 96.75 102 ALA A C 1
ATOM 804 O O . ALA A 1 102 ? 11.445 2.509 9.268 1.00 96.75 102 ALA A O 1
ATOM 805 N N . ASP A 1 103 ? 11.419 4.166 7.739 1.00 96.88 103 ASP A N 1
ATOM 806 C CA . ASP A 1 103 ? 9.963 4.373 7.687 1.00 96.88 103 ASP A CA 1
ATOM 807 C C . ASP A 1 103 ? 9.295 3.634 6.514 1.00 96.88 103 ASP A C 1
ATOM 809 O O . ASP A 1 103 ? 8.137 3.896 6.199 1.00 96.88 103 ASP A O 1
ATOM 813 N N . TRP A 1 104 ? 10.039 2.788 5.799 1.00 97.19 104 TRP A N 1
ATOM 814 C CA . TRP A 1 104 ? 9.524 2.036 4.655 1.00 97.19 104 TRP A CA 1
ATOM 815 C C . TRP A 1 104 ? 8.443 1.034 5.078 1.00 97.19 104 TRP A C 1
ATOM 817 O O . TRP A 1 104 ? 8.409 0.575 6.222 1.00 97.19 104 TRP A O 1
ATOM 827 N N . TYR A 1 105 ? 7.585 0.649 4.132 1.00 97.94 105 TYR A N 1
ATOM 828 C CA . TYR A 1 105 ? 6.562 -0.367 4.371 1.00 97.94 105 TYR A CA 1
ATOM 829 C C . TYR A 1 105 ? 7.191 -1.762 4.530 1.00 97.94 105 TYR A C 1
ATOM 831 O O . TYR A 1 105 ? 7.403 -2.480 3.552 1.00 97.94 105 TYR A O 1
ATOM 839 N N . ASP A 1 106 ? 7.472 -2.167 5.769 1.00 98.06 106 ASP A N 1
ATOM 840 C CA . ASP A 1 106 ? 7.895 -3.533 6.093 1.00 98.06 106 ASP A CA 1
ATOM 841 C C . ASP A 1 106 ? 6.667 -4.441 6.229 1.00 98.06 106 ASP A C 1
ATOM 843 O O . ASP A 1 106 ? 6.034 -4.525 7.285 1.00 98.06 106 ASP A O 1
ATOM 847 N N . TRP A 1 107 ? 6.328 -5.152 5.150 1.00 98.62 107 TRP A N 1
ATOM 848 C CA . TRP A 1 107 ? 5.130 -5.992 5.077 1.00 98.62 107 TRP A CA 1
ATOM 849 C C . TRP A 1 107 ? 5.025 -7.012 6.221 1.00 98.62 107 TRP A C 1
ATOM 851 O O . TRP A 1 107 ? 3.911 -7.358 6.625 1.00 98.62 107 TRP A O 1
ATOM 861 N N . LYS A 1 108 ? 6.147 -7.474 6.793 1.00 98.56 108 LYS A N 1
ATOM 862 C CA . LYS A 1 108 ? 6.152 -8.457 7.893 1.00 98.56 108 LYS A CA 1
ATOM 863 C C . LYS A 1 108 ? 5.597 -7.879 9.185 1.00 98.56 108 LYS A C 1
ATOM 865 O O . LYS A 1 108 ? 5.073 -8.634 10.002 1.00 98.56 108 LYS A O 1
ATOM 870 N N . LEU A 1 109 ? 5.694 -6.563 9.358 1.00 98.25 109 LEU A N 1
ATOM 871 C CA . LEU A 1 109 ? 5.124 -5.832 10.488 1.00 98.25 109 LEU A CA 1
ATOM 872 C C . LEU A 1 109 ? 3.625 -5.547 10.304 1.00 98.25 109 LEU A C 1
ATOM 874 O O . LEU A 1 109 ? 2.964 -5.097 11.236 1.00 98.25 109 LEU A O 1
ATOM 878 N N . THR A 1 110 ? 3.075 -5.857 9.126 1.00 98.06 110 THR A N 1
ATOM 879 C CA . THR A 1 110 ? 1.677 -5.581 8.755 1.00 98.06 110 THR A CA 1
ATOM 880 C C . THR A 1 110 ? 0.803 -6.834 8.701 1.00 98.06 110 THR A C 1
ATOM 882 O O . THR A 1 110 ? -0.388 -6.745 8.427 1.00 98.06 110 THR A O 1
ATOM 885 N N . ILE A 1 111 ? 1.364 -8.017 8.955 1.00 98.12 111 ILE A N 1
ATOM 886 C CA . ILE A 1 111 ? 0.634 -9.294 8.972 1.00 98.12 111 ILE A CA 1
ATOM 887 C C . ILE A 1 111 ? 0.432 -9.797 10.405 1.00 98.12 111 ILE A C 1
ATOM 889 O O . ILE A 1 111 ? 0.971 -9.248 11.364 1.00 98.12 111 ILE A O 1
ATOM 893 N N . GLY A 1 112 ? -0.358 -10.859 10.570 1.00 96.31 112 GLY A N 1
ATOM 894 C CA . GLY A 1 112 ? -0.650 -11.422 11.887 1.00 96.31 112 GLY A CA 1
ATOM 895 C C . GLY A 1 112 ? -1.562 -10.535 12.754 1.00 96.31 112 GLY A C 1
ATOM 896 O O . GLY A 1 112 ? -2.264 -9.654 12.238 1.00 96.31 112 GLY A O 1
ATOM 897 N N . PRO A 1 113 ? -1.621 -10.788 14.075 1.00 94.62 113 PRO A N 1
ATOM 898 C CA . PRO A 1 113 ? -2.525 -10.087 14.985 1.00 94.62 113 PRO A CA 1
ATOM 899 C C . PRO A 1 113 ? -2.236 -8.582 15.076 1.00 94.62 113 PRO A C 1
ATOM 901 O O . PRO A 1 113 ? -1.111 -8.183 15.336 1.00 94.62 113 PRO A O 1
ATOM 904 N N . ILE A 1 114 ? -3.273 -7.738 14.999 1.00 94.12 114 ILE A N 1
ATOM 905 C CA . ILE A 1 114 ? -3.143 -6.263 15.084 1.00 94.12 114 ILE A CA 1
ATOM 906 C C . ILE A 1 114 ? -2.416 -5.799 16.358 1.00 94.12 114 ILE A C 1
ATOM 908 O O . ILE A 1 114 ? -1.712 -4.802 16.339 1.00 94.12 114 ILE A O 1
ATOM 912 N N . VAL A 1 115 ? -2.560 -6.525 17.472 1.00 94.38 115 VAL A N 1
ATOM 913 C CA . VAL A 1 115 ? -1.880 -6.194 18.740 1.00 94.38 115 VAL A CA 1
ATOM 914 C C . VAL A 1 115 ? -0.356 -6.347 18.680 1.00 94.38 115 VAL A C 1
ATOM 916 O O . VAL A 1 115 ? 0.337 -5.836 19.555 1.00 94.38 115 VAL A O 1
ATOM 919 N N . GLU A 1 116 ? 0.154 -7.035 17.661 1.00 95.19 116 GLU A N 1
ATOM 920 C CA . GLU A 1 116 ? 1.581 -7.234 17.399 1.00 95.19 116 GLU A CA 1
ATOM 921 C C . GLU A 1 116 ? 2.104 -6.303 16.289 1.00 95.19 116 GLU A C 1
ATOM 923 O O . GLU A 1 116 ? 3.311 -6.271 16.058 1.00 95.19 116 GLU A O 1
ATOM 928 N N . ARG A 1 117 ? 1.228 -5.531 15.623 1.00 96.94 117 ARG A N 1
ATOM 929 C CA . ARG A 1 117 ? 1.610 -4.591 14.558 1.00 96.94 117 ARG A CA 1
ATOM 930 C C . ARG A 1 117 ? 2.075 -3.268 15.192 1.00 96.94 117 ARG A C 1
ATOM 932 O O . ARG A 1 117 ? 1.293 -2.651 15.919 1.00 96.94 117 ARG A O 1
ATOM 939 N N . PRO A 1 118 ? 3.330 -2.837 14.970 1.00 95.75 118 PRO A N 1
ATOM 940 C CA . PRO A 1 118 ? 3.940 -1.741 15.721 1.00 95.75 118 PRO A CA 1
ATOM 941 C C . PRO A 1 118 ? 3.533 -0.337 15.269 1.00 95.75 118 PRO A C 1
ATOM 943 O O . PRO A 1 118 ? 3.898 0.591 15.981 1.00 95.75 118 PRO A O 1
ATOM 946 N N . THR A 1 119 ? 2.783 -0.201 14.166 1.00 95.38 119 THR A N 1
ATOM 947 C CA . THR A 1 119 ? 2.519 1.064 13.451 1.00 95.38 119 THR A CA 1
ATOM 948 C C . THR A 1 119 ? 3.770 1.636 12.778 1.00 95.38 119 THR A C 1
ATOM 950 O O . THR A 1 119 ? 4.894 1.230 13.085 1.00 95.38 119 THR A O 1
ATOM 953 N N . HIS A 1 120 ? 3.585 2.558 11.833 1.00 95.69 120 HIS A N 1
ATOM 954 C CA . HIS A 1 120 ? 4.688 3.357 11.298 1.00 95.69 120 HIS A CA 1
ATOM 955 C C . HIS A 1 120 ? 4.215 4.731 10.791 1.00 95.69 120 HIS A C 1
ATOM 957 O O . HIS A 1 120 ? 3.046 4.898 10.403 1.00 95.69 120 HIS A O 1
ATOM 963 N N . PRO A 1 121 ? 5.108 5.738 10.753 1.00 96.75 121 PRO A N 1
ATOM 964 C CA . PRO A 1 121 ? 4.774 7.050 10.223 1.00 96.75 121 PRO A CA 1
ATOM 965 C C . PRO A 1 121 ? 4.562 6.988 8.708 1.00 96.75 121 PRO A C 1
ATOM 967 O O . PRO A 1 121 ? 5.442 6.577 7.954 1.00 96.75 121 PRO A O 1
ATOM 970 N N . SER A 1 122 ? 3.416 7.482 8.239 1.00 95.81 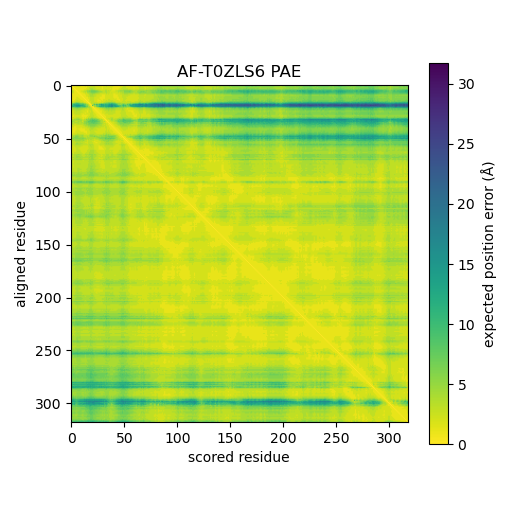122 SER A N 1
ATOM 971 C CA . SER A 1 122 ? 3.180 7.647 6.805 1.00 95.81 122 SER A CA 1
ATOM 972 C C . SER A 1 122 ? 3.865 8.919 6.278 1.00 95.81 122 SER A C 1
ATOM 974 O O . SER A 1 122 ? 4.020 9.908 7.011 1.00 95.81 122 SER A O 1
ATOM 976 N N . PRO A 1 123 ? 4.190 8.987 4.975 1.00 95.44 123 PRO A N 1
ATOM 977 C CA . PRO A 1 123 ? 4.749 10.194 4.358 1.00 95.44 123 PRO A CA 1
ATOM 978 C C . PRO A 1 123 ? 3.753 11.367 4.281 1.00 95.44 123 PRO A C 1
ATOM 980 O O . PRO A 1 123 ? 4.111 12.454 3.833 1.00 95.44 123 PRO A O 1
ATOM 983 N N . TRP A 1 124 ? 2.511 11.174 4.734 1.00 96.12 124 TRP A N 1
ATOM 984 C CA . TRP A 1 124 ? 1.418 12.143 4.655 1.00 96.12 124 TRP A CA 1
ATOM 985 C C . TRP A 1 124 ? 1.108 12.831 5.993 1.00 96.12 124 TRP A C 1
ATOM 987 O O . TRP A 1 124 ? 0.061 13.458 6.145 1.00 96.12 124 TRP A O 1
ATOM 997 N N . GLY A 1 125 ? 2.018 12.739 6.968 1.00 95.31 125 GLY A N 1
ATOM 998 C CA . GLY A 1 125 ? 1.926 13.482 8.230 1.00 95.31 125 GLY A CA 1
ATOM 999 C C . GLY A 1 125 ? 0.991 12.869 9.276 1.00 95.31 125 GLY A C 1
ATOM 1000 O O . GLY A 1 125 ? 0.608 13.556 10.220 1.00 95.31 125 GLY A O 1
ATOM 1001 N N . TYR A 1 126 ? 0.633 11.593 9.124 1.00 96.56 126 TYR A N 1
ATOM 1002 C CA . TYR A 1 126 ? -0.115 10.819 10.117 1.00 96.56 126 TYR A CA 1
ATOM 1003 C C . TYR A 1 126 ? 0.499 9.428 10.317 1.00 96.56 126 TYR A C 1
ATOM 1005 O O . TYR A 1 126 ? 1.190 8.917 9.438 1.00 96.56 126 TYR A O 1
ATOM 1013 N N . GLU A 1 127 ? 0.222 8.811 11.463 1.00 96.81 127 GLU A N 1
ATOM 1014 C CA . GLU A 1 127 ? 0.650 7.447 11.791 1.00 96.81 127 GLU A CA 1
ATOM 1015 C C . GLU A 1 127 ? -0.289 6.417 11.141 1.00 96.81 127 GLU A C 1
ATOM 1017 O O . GLU A 1 127 ? -1.511 6.495 11.315 1.00 96.81 127 GLU A O 1
ATOM 1022 N N . SER A 1 128 ? 0.261 5.451 10.406 1.00 97.06 128 SER A N 1
ATOM 1023 C CA . SER A 1 128 ? -0.493 4.286 9.936 1.00 97.06 128 SER A CA 1
ATOM 1024 C C . SER A 1 128 ? -0.630 3.280 11.065 1.00 97.06 128 SER A C 1
ATOM 1026 O O . SER A 1 128 ? 0.366 2.881 11.649 1.00 97.06 128 SER A O 1
ATOM 1028 N N . SER A 1 129 ? -1.841 2.794 11.339 1.00 96.06 129 SER A N 1
ATOM 1029 C CA . SER A 1 129 ? -2.019 1.698 12.301 1.00 96.06 129 SER A CA 1
ATOM 1030 C C . SER A 1 129 ? -1.537 0.342 11.782 1.00 96.06 129 SER A C 1
ATOM 1032 O O . SER A 1 129 ? -1.497 -0.616 12.551 1.00 96.06 129 SER A O 1
ATOM 1034 N N . ASP A 1 130 ? -1.292 0.235 10.473 1.00 96.81 130 ASP A N 1
ATOM 1035 C CA . ASP A 1 130 ? -1.032 -1.013 9.746 1.00 96.81 130 ASP A CA 1
ATOM 1036 C C . ASP A 1 130 ? -2.113 -2.079 9.934 1.00 96.81 130 ASP A C 1
ATOM 1038 O O . ASP A 1 130 ? -1.891 -3.268 9.714 1.00 96.81 130 ASP A O 1
ATOM 1042 N N . GLY A 1 131 ? -3.325 -1.654 10.310 1.00 96.25 131 GLY A N 1
ATOM 1043 C CA . GLY A 1 131 ? -4.501 -2.518 10.363 1.00 96.25 131 GLY A CA 1
ATOM 1044 C C . GLY A 1 131 ? -4.956 -2.973 8.975 1.00 96.25 131 GLY A C 1
ATOM 1045 O O . GLY A 1 131 ? -5.473 -4.075 8.849 1.00 96.25 131 GLY A O 1
ATOM 1046 N N . LEU A 1 132 ? -4.731 -2.159 7.939 1.00 96.88 132 LEU A N 1
ATOM 1047 C CA . LEU A 1 132 ? -4.843 -2.570 6.539 1.00 96.88 132 LEU A CA 1
ATOM 1048 C C . LEU A 1 132 ? -3.446 -2.969 6.048 1.00 96.88 132 LEU A C 1
ATOM 1050 O O . LEU A 1 132 ? -2.708 -2.129 5.538 1.00 96.88 132 LEU A O 1
ATOM 1054 N N . GLY A 1 133 ? -3.070 -4.223 6.279 1.00 97.19 133 GLY A N 1
ATOM 1055 C CA . GLY A 1 133 ? -1.773 -4.773 5.906 1.00 97.19 133 GLY A CA 1
ATOM 1056 C C . GLY A 1 133 ? -1.826 -5.621 4.641 1.00 97.19 133 GLY A C 1
ATOM 1057 O O . GLY A 1 133 ? -2.811 -5.618 3.896 1.00 97.19 133 GLY A O 1
ATOM 1058 N N . LEU A 1 134 ? -0.753 -6.381 4.402 1.00 98.62 134 LEU A N 1
ATOM 1059 C CA . LEU A 1 134 ? -0.598 -7.178 3.181 1.00 98.62 134 LEU A CA 1
ATOM 1060 C C . LEU A 1 134 ? -1.773 -8.142 2.949 1.00 98.62 134 LEU A C 1
ATOM 1062 O O . LEU A 1 134 ? -2.303 -8.201 1.841 1.00 98.62 134 LEU A O 1
ATOM 1066 N N . LEU A 1 135 ? -2.199 -8.887 3.976 1.00 98.25 135 LEU A N 1
ATOM 1067 C CA . LEU A 1 135 ? -3.303 -9.839 3.823 1.00 98.25 135 LEU A CA 1
ATOM 1068 C C . LEU A 1 135 ? -4.609 -9.123 3.476 1.00 98.25 135 LEU A C 1
ATOM 1070 O O . LEU A 1 135 ? -5.314 -9.557 2.570 1.00 98.25 135 LEU A O 1
ATOM 1074 N N . GLU A 1 136 ? -4.896 -7.998 4.129 1.00 98.25 136 GLU A N 1
ATOM 1075 C CA . GLU A 1 136 ? -6.117 -7.250 3.862 1.00 98.25 136 GLU A CA 1
ATOM 1076 C C . GLU A 1 136 ? -6.123 -6.640 2.437 1.00 98.25 136 GLU A C 1
ATOM 1078 O O . GLU A 1 136 ? -7.147 -6.677 1.757 1.00 98.25 136 GLU A O 1
ATOM 1083 N N . PHE A 1 137 ? -4.991 -6.171 1.892 1.00 98.38 137 PHE A N 1
ATOM 1084 C CA . PHE A 1 137 ? -4.924 -5.772 0.470 1.00 98.38 137 PHE A CA 1
ATOM 1085 C C . PHE A 1 137 ? -5.213 -6.935 -0.495 1.00 98.38 137 PHE A C 1
ATOM 1087 O O . PHE A 1 137 ? -5.893 -6.761 -1.514 1.00 98.38 137 PHE A O 1
ATOM 1094 N N . LEU A 1 138 ? -4.717 -8.133 -0.181 1.00 98.56 138 LEU A N 1
ATOM 1095 C CA . LEU A 1 138 ? -4.938 -9.328 -0.998 1.00 98.56 138 LEU A CA 1
ATOM 1096 C C . LEU A 1 138 ? -6.389 -9.816 -0.917 1.00 98.56 138 LEU A C 1
ATOM 1098 O O . LEU A 1 138 ? -6.960 -10.201 -1.938 1.00 98.56 138 LEU A O 1
ATOM 1102 N N . GLU A 1 139 ? -7.006 -9.759 0.264 1.00 97.69 139 GLU A N 1
ATOM 1103 C CA . GLU A 1 139 ? -8.424 -10.075 0.453 1.00 97.69 139 GLU A CA 1
ATOM 1104 C C . GLU A 1 139 ? -9.323 -9.096 -0.301 1.00 97.69 139 GLU A C 1
ATOM 1106 O O . GLU A 1 139 ? -10.273 -9.529 -0.952 1.00 97.69 139 GLU A O 1
ATOM 1111 N N . TRP A 1 140 ? -8.980 -7.805 -0.327 1.00 97.44 140 TRP A N 1
ATOM 1112 C CA . TRP A 1 140 ? -9.672 -6.826 -1.168 1.00 97.44 140 TRP A CA 1
ATOM 1113 C C . TRP A 1 140 ? -9.590 -7.223 -2.651 1.00 97.44 140 TRP A C 1
ATOM 1115 O O . TRP A 1 140 ? -10.611 -7.268 -3.347 1.00 97.44 140 TRP A O 1
ATOM 1125 N N . CYS A 1 141 ? -8.399 -7.587 -3.139 1.00 98.12 141 CYS A N 1
ATOM 1126 C CA . CYS A 1 141 ? -8.243 -8.076 -4.510 1.00 98.12 141 CYS A CA 1
ATOM 1127 C C . CYS A 1 141 ? -9.095 -9.321 -4.777 1.00 98.12 141 CYS A C 1
ATOM 1129 O O . CYS A 1 141 ? -9.814 -9.377 -5.775 1.00 98.12 141 CYS A O 1
ATOM 1131 N N . HIS A 1 142 ? -9.051 -10.299 -3.875 1.00 97.12 142 HIS A N 1
ATOM 1132 C CA . HIS A 1 142 ? -9.819 -11.535 -3.980 1.00 97.12 142 HIS A CA 1
ATOM 1133 C C . HIS A 1 142 ? -11.327 -11.271 -4.037 1.00 97.12 142 HIS A C 1
ATOM 1135 O O . HIS A 1 142 ? -12.026 -11.797 -4.906 1.00 97.12 142 HIS A O 1
ATOM 1141 N N . ASP A 1 143 ? -11.820 -10.417 -3.147 1.00 96.69 143 ASP A N 1
ATOM 1142 C CA . ASP A 1 143 ? -13.236 -10.120 -2.997 1.00 96.69 143 ASP A CA 1
ATOM 1143 C C . ASP A 1 143 ? -13.856 -9.422 -4.198 1.00 96.69 143 ASP A C 1
ATOM 1145 O O . ASP A 1 143 ? -15.030 -9.661 -4.507 1.00 96.69 143 ASP A O 1
ATOM 1149 N N . LEU A 1 144 ? -13.080 -8.554 -4.846 1.00 97.62 144 LEU A N 1
ATOM 1150 C CA . LEU A 1 144 ? -13.504 -7.787 -6.015 1.00 97.62 144 LEU A CA 1
ATOM 1151 C C . LEU A 1 144 ? -12.996 -8.376 -7.333 1.00 97.62 144 LEU A C 1
ATOM 1153 O O . LEU A 1 144 ? -13.166 -7.755 -8.380 1.00 97.62 144 LEU A O 1
ATOM 1157 N N . HIS A 1 145 ? -12.404 -9.573 -7.296 1.00 97.00 145 HIS A N 1
ATOM 1158 C CA . HIS A 1 145 ? -11.852 -10.260 -8.465 1.00 97.00 145 HIS A CA 1
ATOM 1159 C C . HIS A 1 145 ? -10.837 -9.404 -9.245 1.00 97.00 145 HIS A C 1
ATOM 1161 O O . HIS A 1 145 ? -10.815 -9.401 -10.478 1.00 97.00 145 HIS A O 1
ATOM 1167 N N . MET A 1 146 ? -9.998 -8.674 -8.512 1.00 97.88 146 MET A N 1
ATOM 1168 C CA . MET A 1 146 ? -8.929 -7.843 -9.054 1.00 97.88 146 MET A CA 1
ATOM 1169 C C . MET A 1 146 ? -7.607 -8.604 -9.081 1.00 97.88 146 MET A C 1
ATOM 1171 O O . MET A 1 146 ? -7.301 -9.403 -8.195 1.00 97.88 146 MET A O 1
ATOM 1175 N N . GLN A 1 147 ? -6.780 -8.296 -10.074 1.00 97.62 147 GLN A N 1
ATOM 1176 C CA . GLN A 1 147 ? -5.386 -8.706 -10.098 1.00 97.62 147 GLN A CA 1
ATOM 1177 C C . GLN A 1 147 ? -4.561 -7.832 -9.135 1.00 97.62 147 GLN A C 1
ATOM 1179 O O . GLN A 1 147 ? -4.548 -6.613 -9.301 1.00 97.62 147 GLN A O 1
ATOM 1184 N N . PRO A 1 148 ? -3.815 -8.400 -8.175 1.00 98.44 148 PRO A N 1
ATOM 1185 C CA . PRO A 1 148 ? -2.833 -7.623 -7.429 1.00 98.44 148 PRO A CA 1
ATOM 1186 C C . PRO A 1 148 ? -1.662 -7.213 -8.337 1.00 98.44 148 PRO A C 1
ATOM 1188 O O . PRO A 1 148 ? -1.127 -8.043 -9.088 1.00 98.44 148 PRO A O 1
ATOM 1191 N N . VAL A 1 149 ? -1.268 -5.943 -8.238 1.00 98.75 149 VAL A N 1
ATOM 1192 C CA . VAL A 1 149 ? 0.022 -5.405 -8.686 1.00 98.75 149 VAL A CA 1
ATOM 1193 C C . VAL A 1 149 ? 0.791 -5.039 -7.419 1.00 98.75 149 VAL A C 1
ATOM 1195 O O . VAL A 1 149 ? 0.510 -4.022 -6.787 1.00 98.75 149 VAL A O 1
ATOM 1198 N N . LEU A 1 150 ? 1.701 -5.925 -7.014 1.00 98.88 150 LEU A N 1
ATOM 1199 C CA . LEU A 1 150 ? 2.477 -5.760 -5.787 1.00 98.88 150 LEU A CA 1
ATOM 1200 C C . LEU A 1 150 ? 3.675 -4.852 -6.054 1.00 98.88 150 LEU A C 1
ATOM 1202 O O . LEU A 1 150 ? 4.544 -5.227 -6.839 1.00 98.88 150 LEU A O 1
ATOM 1206 N N . ALA A 1 151 ? 3.763 -3.722 -5.369 1.00 98.94 151 ALA A N 1
ATOM 1207 C CA . ALA A 1 151 ? 4.973 -2.919 -5.323 1.00 98.94 151 ALA A CA 1
ATOM 1208 C C . ALA A 1 151 ? 5.855 -3.379 -4.152 1.00 98.94 151 ALA A C 1
ATOM 1210 O O . ALA A 1 151 ? 5.404 -3.398 -3.009 1.00 98.94 151 ALA A O 1
ATOM 1211 N N . VAL A 1 152 ? 7.101 -3.762 -4.438 1.00 98.94 152 VAL A N 1
ATOM 1212 C CA . VAL A 1 152 ? 8.078 -4.196 -3.425 1.00 98.94 152 VAL A CA 1
ATOM 1213 C C . VAL A 1 152 ? 9.085 -3.089 -3.144 1.00 98.94 152 VAL A C 1
ATOM 1215 O O . VAL A 1 152 ? 9.540 -2.399 -4.063 1.00 98.94 152 VAL A O 1
ATOM 1218 N N . TYR A 1 153 ? 9.471 -2.934 -1.877 1.00 98.81 153 TYR A N 1
ATOM 1219 C CA . TYR A 1 153 ? 10.408 -1.891 -1.479 1.00 98.81 153 TYR A CA 1
ATOM 1220 C C . TYR A 1 153 ? 11.774 -2.115 -2.129 1.00 98.81 153 TYR A C 1
ATOM 1222 O O . TYR A 1 153 ? 12.399 -3.166 -1.977 1.00 98.81 153 TYR A O 1
ATOM 1230 N N . ALA A 1 154 ? 12.255 -1.104 -2.852 1.00 98.62 154 ALA A N 1
ATOM 1231 C CA . ALA A 1 154 ? 13.465 -1.208 -3.657 1.00 98.62 154 ALA A CA 1
ATOM 1232 C C . ALA A 1 154 ? 14.667 -0.471 -3.055 1.00 98.62 154 ALA A C 1
ATOM 1234 O O . ALA A 1 154 ? 15.626 -0.216 -3.782 1.00 98.62 154 ALA A O 1
ATOM 1235 N N . GLY A 1 155 ? 14.654 -0.130 -1.761 1.00 98.25 155 GLY A N 1
ATOM 1236 C CA . GLY A 1 155 ? 15.811 0.464 -1.081 1.00 98.25 155 GLY A CA 1
ATOM 1237 C C . GLY A 1 155 ? 16.035 1.948 -1.381 1.00 98.25 155 GLY A C 1
ATOM 1238 O O . GLY A 1 155 ? 17.188 2.361 -1.497 1.00 98.25 155 GLY A O 1
ATOM 1239 N N . TYR A 1 156 ? 14.968 2.727 -1.544 1.00 98.62 156 TYR A N 1
ATOM 1240 C CA . TYR A 1 156 ? 14.999 4.183 -1.717 1.00 98.62 156 TYR A CA 1
ATOM 1241 C C . TYR A 1 156 ? 13.960 4.823 -0.790 1.00 98.62 156 TYR A C 1
ATOM 1243 O O . TYR A 1 156 ? 12.908 4.229 -0.578 1.00 98.62 156 TYR A O 1
ATOM 1251 N N . ALA A 1 157 ? 14.270 5.984 -0.218 1.00 98.06 157 ALA A N 1
ATOM 1252 C CA . ALA A 1 157 ? 13.365 6.751 0.634 1.00 98.06 157 ALA A CA 1
ATOM 1253 C C . ALA A 1 157 ? 13.210 8.187 0.119 1.00 98.06 157 ALA A C 1
ATOM 1255 O O . ALA A 1 157 ? 14.084 8.717 -0.574 1.00 98.06 157 ALA A O 1
ATOM 1256 N N . LEU A 1 158 ? 12.110 8.840 0.498 1.00 97.94 158 LEU A N 1
ATOM 1257 C CA . LEU A 1 158 ? 11.716 10.149 -0.040 1.00 97.94 158 LEU A CA 1
ATOM 1258 C C . LEU A 1 158 ? 12.661 11.300 0.346 1.00 97.94 158 LEU A C 1
ATOM 1260 O O . LEU A 1 158 ? 12.642 12.354 -0.290 1.00 97.94 158 LEU A O 1
ATOM 1264 N N . ASP A 1 159 ? 13.502 11.126 1.368 1.00 97.19 159 ASP A N 1
ATOM 1265 C CA . ASP A 1 159 ? 14.578 12.062 1.719 1.00 97.19 159 ASP A CA 1
ATOM 1266 C C . ASP A 1 159 ? 15.811 11.967 0.792 1.00 97.19 159 ASP A C 1
ATOM 1268 O O . ASP A 1 159 ? 16.780 12.714 0.955 1.00 97.19 159 ASP A O 1
ATOM 1272 N N . GLY A 1 160 ? 15.769 11.084 -0.209 1.00 97.19 160 GLY A N 1
ATOM 1273 C CA . GLY A 1 160 ? 16.833 10.859 -1.183 1.00 97.19 160 GLY A CA 1
ATOM 1274 C C . GLY A 1 160 ? 17.878 9.837 -0.739 1.00 97.19 160 GLY A C 1
ATOM 1275 O O . GLY A 1 160 ? 18.815 9.553 -1.500 1.00 97.19 160 GLY A O 1
ATOM 1276 N N . MET A 1 161 ? 17.742 9.275 0.465 1.00 98.19 161 MET A N 1
ATOM 1277 C CA . MET A 1 161 ? 18.599 8.188 0.911 1.00 98.19 161 MET A CA 1
ATOM 1278 C C . MET A 1 161 ? 18.273 6.891 0.176 1.00 98.19 161 MET A C 1
ATOM 1280 O O . MET A 1 161 ? 17.132 6.595 -0.166 1.00 98.19 161 MET A O 1
ATOM 1284 N N . HIS A 1 162 ? 19.308 6.089 -0.063 1.00 98.38 162 HIS A N 1
ATOM 1285 C CA . HIS A 1 162 ? 19.176 4.822 -0.765 1.00 98.38 162 HIS A CA 1
ATOM 1286 C C . HIS A 1 162 ? 20.148 3.779 -0.224 1.00 98.38 162 HIS A C 1
ATOM 1288 O O . HIS A 1 162 ? 21.247 4.087 0.250 1.00 98.38 162 HIS A O 1
ATOM 1294 N N . ILE A 1 163 ? 19.749 2.520 -0.351 1.00 98.44 163 ILE A N 1
ATOM 1295 C CA . ILE A 1 163 ? 20.596 1.364 -0.102 1.00 98.44 163 ILE A CA 1
ATOM 1296 C C . ILE A 1 163 ? 21.492 1.157 -1.318 1.00 98.44 163 ILE A C 1
ATOM 1298 O O . ILE A 1 163 ? 21.021 1.068 -2.455 1.00 98.44 163 ILE A O 1
ATOM 1302 N N . ARG A 1 164 ? 22.806 1.063 -1.094 1.00 98.00 164 ARG A N 1
ATOM 1303 C CA . ARG A 1 164 ? 23.751 0.894 -2.201 1.00 98.00 164 ARG A CA 1
ATOM 1304 C C . ARG A 1 164 ? 23.518 -0.453 -2.890 1.00 98.00 164 ARG A C 1
ATOM 1306 O O . ARG A 1 164 ? 23.478 -1.482 -2.206 1.00 98.00 164 ARG A O 1
ATOM 1313 N N . PRO A 1 165 ? 23.433 -0.482 -4.232 1.00 98.12 165 PRO A N 1
ATOM 1314 C CA . PRO A 1 165 ? 23.374 -1.735 -4.964 1.00 98.12 165 PRO A CA 1
ATOM 1315 C C . PRO A 1 165 ? 24.563 -2.639 -4.612 1.00 98.12 165 PRO A C 1
ATOM 1317 O O . PRO A 1 165 ? 25.695 -2.175 -4.468 1.00 98.12 165 PRO A O 1
ATOM 1320 N N . GLY A 1 166 ? 24.311 -3.944 -4.496 1.00 98.12 166 GLY A N 1
ATOM 1321 C CA . GLY A 1 166 ? 25.317 -4.949 -4.158 1.00 98.12 166 GLY A CA 1
ATOM 1322 C C . GLY A 1 166 ? 24.980 -5.639 -2.834 1.00 98.12 166 GLY A C 1
ATOM 1323 O O . GLY A 1 166 ? 23.799 -5.854 -2.553 1.00 98.12 166 GLY A O 1
ATOM 1324 N N . PRO A 1 167 ? 25.977 -5.994 -2.001 1.00 98.31 167 PRO A N 1
ATOM 1325 C CA . PRO A 1 167 ? 25.744 -6.756 -0.772 1.00 98.31 167 PRO A CA 1
ATOM 1326 C C . PRO A 1 167 ? 24.749 -6.110 0.201 1.00 98.31 167 PR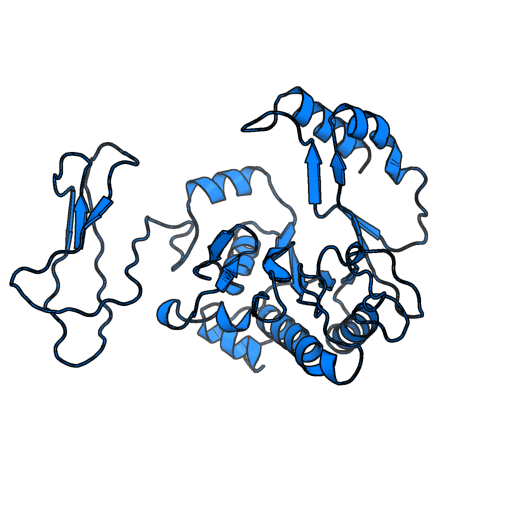O A C 1
ATOM 1328 O O . PRO A 1 167 ? 23.983 -6.823 0.841 1.00 98.31 167 PRO A O 1
ATOM 1331 N N . GLN A 1 168 ? 24.716 -4.775 0.282 1.00 98.38 168 GLN A N 1
ATOM 1332 C CA . GLN A 1 168 ? 23.809 -4.046 1.180 1.00 98.38 168 GLN A CA 1
ATOM 1333 C C . GLN A 1 168 ? 22.337 -4.156 0.763 1.00 98.38 168 GLN A C 1
ATOM 1335 O O . GLN A 1 168 ? 21.460 -4.079 1.615 1.00 98.38 168 GLN A O 1
ATOM 1340 N N .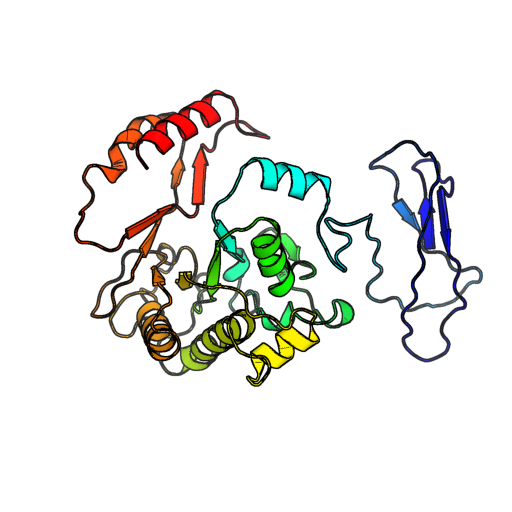 LEU A 1 169 ? 22.063 -4.376 -0.527 1.00 98.69 169 LEU A N 1
ATOM 1341 C CA . LEU A 1 169 ? 20.707 -4.515 -1.058 1.00 98.69 169 LEU A CA 1
ATOM 1342 C C . LEU A 1 169 ? 20.145 -5.936 -0.888 1.00 98.69 169 LEU A C 1
ATOM 1344 O O . LEU A 1 169 ? 18.934 -6.132 -0.923 1.00 98.69 169 LEU A O 1
ATOM 1348 N N . GLN A 1 170 ? 21.007 -6.939 -0.689 1.00 98.69 170 GLN A N 1
ATOM 1349 C CA . GLN A 1 170 ? 20.607 -8.351 -0.640 1.00 98.69 170 GLN A CA 1
ATOM 1350 C C . GLN A 1 170 ? 19.536 -8.682 0.414 1.00 98.69 170 GLN A C 1
ATOM 1352 O O . GLN A 1 170 ? 18.648 -9.474 0.092 1.00 98.69 170 GLN A O 1
ATOM 1357 N N . PRO A 1 171 ? 19.550 -8.101 1.633 1.00 98.69 171 PRO A N 1
ATOM 1358 C CA . PRO A 1 171 ? 18.474 -8.317 2.597 1.00 98.69 171 PRO A CA 1
ATOM 1359 C C . PRO A 1 171 ? 17.099 -7.908 2.056 1.00 98.69 171 PRO A C 1
ATOM 1361 O O . PRO A 1 171 ? 16.151 -8.666 2.216 1.00 98.69 171 PRO A O 1
ATOM 1364 N N . TYR A 1 172 ? 17.012 -6.784 1.341 1.00 98.81 172 TYR A N 1
ATOM 1365 C CA . TYR A 1 172 ? 15.768 -6.261 0.766 1.00 98.81 172 TYR A CA 1
ATOM 1366 C C . TYR A 1 172 ? 15.320 -7.049 -0.473 1.00 98.81 172 TYR A C 1
ATOM 1368 O O . TYR A 1 172 ? 14.137 -7.313 -0.656 1.00 98.81 172 TYR A O 1
ATOM 1376 N N . VAL A 1 173 ? 16.267 -7.527 -1.290 1.00 98.94 173 VAL A N 1
ATOM 1377 C CA . VAL A 1 173 ? 15.958 -8.462 -2.390 1.00 98.94 173 VAL A CA 1
ATOM 1378 C C . VAL A 1 173 ? 15.365 -9.759 -1.841 1.00 98.94 173 VAL A C 1
ATOM 1380 O O . VAL A 1 173 ? 14.384 -10.274 -2.376 1.00 98.94 173 VAL A O 1
ATOM 1383 N N . LYS A 1 174 ? 15.950 -10.299 -0.765 1.00 98.88 174 LYS A N 1
ATOM 1384 C CA . LYS A 1 174 ? 15.409 -11.476 -0.081 1.00 98.88 174 LYS A CA 1
ATOM 1385 C C . LYS A 1 174 ? 14.025 -11.184 0.496 1.00 98.88 174 LYS A C 1
ATOM 1387 O O . LYS A 1 174 ? 13.155 -12.040 0.380 1.00 98.88 174 LYS A O 1
ATOM 1392 N N . ASP A 1 175 ? 13.836 -10.006 1.080 1.00 98.81 175 ASP A N 1
ATOM 1393 C CA . ASP A 1 175 ? 12.565 -9.571 1.651 1.00 98.81 175 ASP A CA 1
ATOM 1394 C C . ASP A 1 175 ? 11.424 -9.606 0.622 1.00 98.81 175 ASP A C 1
ATOM 1396 O O . ASP A 1 175 ? 10.425 -10.285 0.847 1.00 98.81 175 ASP A O 1
ATOM 1400 N N . ALA A 1 176 ? 11.645 -9.044 -0.570 1.00 98.94 176 ALA A N 1
ATOM 1401 C CA . ALA A 1 176 ? 10.683 -9.101 -1.673 1.00 98.94 176 ALA A CA 1
ATOM 1402 C C . ALA A 1 176 ? 10.369 -10.538 -2.138 1.00 98.94 176 ALA A C 1
ATOM 1404 O O . ALA A 1 176 ? 9.230 -10.865 -2.469 1.00 98.94 176 ALA A O 1
ATOM 1405 N N . LEU A 1 177 ? 11.359 -11.440 -2.161 1.00 98.94 177 LEU A N 1
ATOM 1406 C CA . LEU A 1 177 ? 11.112 -12.853 -2.492 1.00 98.94 177 LEU A CA 1
ATOM 1407 C C . LEU A 1 177 ? 10.276 -13.568 -1.424 1.00 98.94 177 LEU A C 1
ATOM 1409 O O . LEU A 1 177 ? 9.502 -14.473 -1.755 1.00 98.94 177 LEU A O 1
ATOM 1413 N N . GLU A 1 178 ? 10.471 -13.196 -0.158 1.00 98.94 178 GLU A N 1
ATOM 1414 C CA . GLU A 1 178 ? 9.695 -13.681 0.979 1.00 98.94 178 GLU A CA 1
ATOM 1415 C C . GLU A 1 178 ? 8.257 -13.140 0.941 1.00 98.94 178 GLU A C 1
ATOM 1417 O O . GLU A 1 178 ? 7.329 -13.916 1.163 1.00 98.94 178 GLU A O 1
ATOM 1422 N N . GLU A 1 179 ? 8.065 -11.875 0.559 1.00 98.88 179 GLU A N 1
ATOM 1423 C CA . GLU A 1 179 ? 6.748 -11.261 0.343 1.00 98.88 179 GLU A CA 1
ATOM 1424 C C . GLU A 1 179 ? 5.973 -11.985 -0.766 1.00 98.88 179 GLU A C 1
ATOM 1426 O O . GLU A 1 179 ? 4.846 -12.442 -0.571 1.00 98.88 179 GLU A O 1
ATOM 1431 N N . ILE A 1 180 ? 6.619 -12.232 -1.911 1.00 98.94 180 ILE A N 1
ATOM 1432 C CA . ILE A 1 180 ? 6.021 -13.020 -2.998 1.00 98.94 180 ILE A CA 1
ATOM 1433 C C . ILE A 1 180 ? 5.702 -14.453 -2.531 1.00 98.94 180 ILE A C 1
ATOM 1435 O O . ILE A 1 180 ? 4.667 -15.008 -2.914 1.00 98.94 180 ILE A O 1
ATOM 1439 N N . GLN A 1 181 ? 6.542 -15.064 -1.684 1.00 98.88 181 GLN A N 1
ATOM 1440 C CA . GLN A 1 181 ? 6.266 -16.392 -1.122 1.00 98.88 181 GLN A CA 1
ATOM 1441 C C . GLN A 1 181 ? 5.066 -16.370 -0.167 1.00 98.88 181 GLN A C 1
ATOM 1443 O O . GLN A 1 181 ? 4.294 -17.330 -0.161 1.00 98.88 181 GLN A O 1
ATOM 1448 N N . TYR A 1 182 ? 4.880 -15.304 0.616 1.00 98.94 182 TYR A N 1
ATOM 1449 C CA . TYR A 1 182 ? 3.689 -15.141 1.450 1.00 98.94 182 TYR A CA 1
ATOM 1450 C C . TYR A 1 182 ? 2.425 -15.170 0.596 1.00 98.94 182 TYR A C 1
ATOM 1452 O O . TYR A 1 182 ? 1.483 -15.886 0.919 1.00 98.94 182 TYR A O 1
ATOM 1460 N N . ILE A 1 183 ? 2.434 -14.479 -0.543 1.00 98.88 183 ILE A N 1
ATOM 1461 C CA . ILE A 1 183 ? 1.283 -14.370 -1.447 1.00 98.88 183 ILE A CA 1
ATOM 1462 C C . ILE A 1 183 ? 1.017 -15.687 -2.189 1.00 98.88 183 ILE A C 1
ATOM 1464 O O . ILE A 1 183 ? -0.113 -16.174 -2.215 1.00 98.88 183 ILE A O 1
ATOM 1468 N N . THR A 1 184 ? 2.058 -16.282 -2.777 1.00 98.75 184 THR A N 1
ATOM 1469 C CA . THR A 1 184 ? 1.926 -17.351 -3.789 1.00 98.75 184 THR A CA 1
ATOM 1470 C C . THR A 1 184 ? 2.286 -18.747 -3.281 1.00 98.75 184 THR A C 1
ATOM 1472 O O . THR A 1 184 ? 1.934 -19.753 -3.898 1.00 98.75 184 THR A O 1
ATOM 1475 N N . GLY A 1 185 ? 3.002 -18.836 -2.159 1.00 98.50 185 GLY A N 1
ATOM 1476 C CA . GLY A 1 185 ? 3.577 -20.080 -1.664 1.00 98.50 185 GLY A CA 1
ATOM 1477 C C . GLY A 1 185 ? 2.528 -21.070 -1.166 1.00 98.50 185 GLY A C 1
ATOM 1478 O O . GLY A 1 185 ? 1.495 -20.694 -0.603 1.00 98.50 185 GLY A O 1
ATOM 1479 N N . ALA A 1 186 ? 2.818 -22.362 -1.318 1.00 98.50 186 ALA A N 1
ATOM 1480 C CA . ALA A 1 186 ? 2.046 -23.421 -0.677 1.00 98.50 186 ALA A CA 1
ATOM 1481 C C . ALA A 1 186 ? 2.172 -23.341 0.853 1.00 98.50 186 ALA A C 1
ATOM 1483 O O . ALA A 1 186 ? 3.171 -22.845 1.379 1.00 98.50 186 ALA A O 1
ATOM 1484 N N . VAL A 1 187 ? 1.205 -23.909 1.575 1.00 98.62 187 VAL A N 1
ATOM 1485 C CA . VAL A 1 187 ? 1.192 -23.945 3.051 1.00 98.62 187 VAL A CA 1
ATOM 1486 C C . VAL A 1 187 ? 2.385 -24.685 3.674 1.00 98.62 187 VAL A C 1
ATOM 1488 O O . VAL A 1 187 ? 2.622 -24.569 4.867 1.00 98.62 187 VAL A O 1
ATOM 1491 N N . THR A 1 188 ? 3.146 -25.444 2.882 1.00 98.56 188 THR A N 1
ATOM 1492 C CA . THR A 1 188 ? 4.382 -26.128 3.298 1.00 98.56 188 THR A CA 1
ATOM 1493 C C . THR A 1 188 ? 5.626 -25.244 3.198 1.00 98.56 188 THR A C 1
ATOM 1495 O O . THR A 1 188 ? 6.680 -25.598 3.723 1.00 98.56 188 THR A O 1
ATOM 1498 N N . THR A 1 189 ? 5.532 -24.101 2.516 1.00 98.62 189 THR A N 1
ATOM 1499 C CA . THR A 1 189 ? 6.603 -23.098 2.475 1.00 98.62 189 THR A CA 1
ATOM 1500 C C . THR A 1 189 ? 6.555 -22.234 3.729 1.00 98.62 189 THR A C 1
ATOM 1502 O O . THR A 1 189 ? 5.491 -22.075 4.325 1.00 98.62 189 THR A O 1
ATOM 1505 N N . LYS A 1 190 ? 7.689 -21.632 4.112 1.00 98.56 190 LYS A N 1
ATOM 1506 C CA . LYS A 1 190 ? 7.774 -20.787 5.313 1.00 98.56 190 LYS A CA 1
ATOM 1507 C C . LYS A 1 190 ? 6.678 -19.722 5.319 1.00 98.56 190 LYS A C 1
ATOM 1509 O O . LYS A 1 190 ? 5.898 -19.667 6.261 1.00 98.56 190 LYS A O 1
ATOM 1514 N N . TRP A 1 191 ? 6.604 -18.899 4.276 1.00 98.81 191 TRP A N 1
ATOM 1515 C CA . TRP A 1 191 ? 5.675 -17.770 4.264 1.00 98.81 191 TRP A CA 1
ATOM 1516 C C . TRP A 1 191 ? 4.255 -18.140 3.830 1.00 98.81 191 TRP A C 1
ATOM 1518 O O . TRP A 1 191 ? 3.309 -17.525 4.312 1.00 98.81 191 TRP A O 1
ATOM 1528 N N . GLY A 1 192 ? 4.068 -19.208 3.048 1.00 98.81 192 GLY A N 1
ATOM 1529 C CA . GLY A 1 192 ? 2.729 -19.752 2.806 1.00 98.81 192 GLY A CA 1
ATOM 1530 C C . GLY A 1 192 ? 2.092 -20.357 4.066 1.00 98.81 192 GLY A C 1
ATOM 1531 O O . GLY A 1 192 ? 0.882 -20.240 4.252 1.00 98.81 192 GLY A O 1
ATOM 1532 N N . ALA A 1 193 ? 2.888 -20.947 4.969 1.00 98.81 193 ALA A N 1
ATOM 1533 C CA . ALA A 1 193 ? 2.417 -21.400 6.282 1.00 98.81 193 ALA A CA 1
ATOM 1534 C C . ALA A 1 193 ? 1.979 -20.226 7.172 1.00 98.81 193 ALA A C 1
ATOM 1536 O O . ALA A 1 193 ? 0.970 -20.321 7.871 1.00 98.81 193 ALA A O 1
ATOM 1537 N N . VAL A 1 194 ? 2.715 -19.109 7.125 1.00 98.75 194 VAL A N 1
ATOM 1538 C CA . VAL A 1 194 ? 2.357 -17.871 7.836 1.00 98.75 194 VAL A CA 1
ATOM 1539 C C . VAL A 1 194 ? 1.032 -17.321 7.301 1.00 98.75 194 VAL A C 1
ATOM 1541 O O . VAL A 1 194 ? 0.117 -17.140 8.096 1.00 98.75 194 VAL A O 1
ATOM 1544 N N . ARG A 1 195 ? 0.860 -17.181 5.977 1.00 98.69 195 ARG A N 1
ATOM 1545 C CA . ARG A 1 195 ? -0.422 -16.767 5.367 1.00 98.69 195 ARG A CA 1
ATOM 1546 C C . ARG A 1 195 ? -1.586 -17.672 5.792 1.00 98.69 195 ARG A C 1
ATOM 1548 O O . ARG A 1 195 ? -2.661 -17.193 6.145 1.00 98.69 195 ARG A O 1
ATOM 1555 N N . ALA A 1 196 ? -1.366 -18.989 5.810 1.00 98.50 196 ALA A N 1
ATOM 1556 C CA . ALA A 1 196 ? -2.374 -19.948 6.254 1.00 98.50 196 ALA A CA 1
ATOM 1557 C C . ALA A 1 196 ? -2.770 -19.754 7.723 1.00 98.50 196 ALA A C 1
ATOM 1559 O O . ALA A 1 196 ? -3.958 -19.769 8.042 1.00 98.50 196 ALA A O 1
ATOM 1560 N N . ARG A 1 197 ? -1.786 -19.542 8.605 1.00 98.06 197 ARG A N 1
ATOM 1561 C CA . ARG A 1 197 ? -2.005 -19.231 10.025 1.00 98.06 197 ARG A CA 1
ATOM 1562 C C . ARG A 1 197 ? -2.740 -17.903 10.209 1.00 98.06 197 ARG A C 1
ATOM 1564 O O . ARG A 1 197 ? -3.569 -17.802 11.108 1.00 98.06 197 ARG A O 1
ATOM 1571 N N . ASP A 1 198 ? -2.456 -16.918 9.365 1.00 97.06 198 ASP A N 1
ATOM 1572 C CA . ASP A 1 198 ? -3.095 -15.601 9.413 1.00 97.06 198 ASP A CA 1
ATOM 1573 C C . ASP A 1 198 ? -4.559 -15.634 8.928 1.00 97.06 198 ASP A C 1
ATOM 1575 O O . ASP A 1 198 ? -5.286 -14.664 9.116 1.00 97.06 198 ASP A O 1
ATOM 1579 N N . GLY A 1 199 ? -5.023 -16.766 8.382 1.00 95.62 199 GLY A N 1
ATOM 1580 C CA . GLY A 1 199 ? -6.432 -17.010 8.062 1.00 95.62 199 GLY A CA 1
ATOM 1581 C C . GLY A 1 199 ? -6.709 -17.347 6.599 1.00 95.62 199 GLY A C 1
ATOM 1582 O O . GLY A 1 199 ? -7.851 -17.666 6.271 1.00 95.62 199 GLY A O 1
ATOM 1583 N N . HIS A 1 200 ? -5.691 -17.346 5.726 1.00 97.44 200 HIS A N 1
ATOM 1584 C CA . HIS A 1 200 ? -5.877 -17.599 4.295 1.00 97.44 200 HIS A CA 1
ATOM 1585 C C . HIS A 1 200 ? -4.958 -18.708 3.743 1.00 97.44 200 HIS A C 1
ATOM 1587 O O . HIS A 1 200 ? -3.876 -18.444 3.214 1.00 97.44 200 HIS A O 1
ATOM 1593 N N . PRO A 1 201 ? -5.357 -19.993 3.835 1.00 98.12 201 PRO A N 1
ATOM 1594 C CA . PRO A 1 201 ? -4.514 -21.107 3.395 1.00 98.12 201 PRO A CA 1
ATOM 1595 C C . PRO A 1 201 ? -4.247 -21.149 1.888 1.00 98.12 201 PRO A C 1
ATOM 1597 O O . PRO A 1 201 ? -3.161 -21.553 1.470 1.00 98.12 201 PRO A O 1
ATOM 1600 N N . ALA A 1 202 ? -5.211 -20.738 1.062 1.00 98.38 202 ALA A N 1
ATOM 1601 C CA . ALA A 1 202 ? -5.056 -20.739 -0.389 1.00 98.38 202 ALA A CA 1
ATOM 1602 C C . ALA A 1 202 ? -4.058 -19.652 -0.837 1.00 98.38 202 ALA A C 1
ATOM 1604 O O . ALA A 1 202 ? -4.051 -18.569 -0.257 1.00 98.38 202 ALA A O 1
ATOM 1605 N N . PRO A 1 203 ? -3.190 -19.917 -1.828 1.00 98.38 203 PRO A N 1
ATOM 1606 C CA . PRO A 1 203 ? -2.351 -18.877 -2.410 1.00 98.38 203 PRO A CA 1
ATOM 1607 C C . PRO A 1 203 ? -3.189 -17.904 -3.245 1.00 98.38 203 PRO A C 1
ATOM 1609 O O . PRO A 1 203 ? -4.161 -18.302 -3.892 1.00 98.38 203 PRO A O 1
ATOM 1612 N N . PHE A 1 204 ? -2.770 -16.642 -3.281 1.00 98.56 204 PHE A N 1
ATOM 1613 C CA . PHE A 1 204 ? -3.320 -15.649 -4.199 1.00 98.56 204 PHE A CA 1
ATOM 1614 C C . PHE A 1 204 ? -2.595 -15.710 -5.549 1.00 98.56 204 PHE A C 1
ATOM 1616 O O . PHE A 1 204 ? -1.414 -16.056 -5.632 1.00 98.56 204 PHE A O 1
ATOM 1623 N N . ALA A 1 205 ? -3.294 -15.336 -6.621 1.00 96.88 205 ALA A N 1
ATOM 1624 C CA . ALA A 1 205 ? -2.686 -15.203 -7.938 1.00 96.88 205 ALA A CA 1
ATOM 1625 C C . ALA A 1 205 ? -1.889 -13.893 -8.033 1.00 96.88 205 ALA A C 1
ATOM 1627 O O . ALA A 1 205 ? -2.448 -12.811 -7.864 1.00 96.88 205 ALA A O 1
ATOM 1628 N N . LEU A 1 206 ? -0.601 -13.978 -8.370 1.00 98.69 206 LEU A N 1
ATOM 1629 C CA . LEU A 1 206 ? 0.267 -12.817 -8.563 1.00 98.69 206 LEU A CA 1
ATOM 1630 C C . LEU A 1 206 ? 0.965 -12.907 -9.918 1.00 98.69 206 LEU A C 1
ATOM 1632 O O . LEU A 1 206 ? 1.763 -13.807 -10.159 1.00 98.69 206 LEU A O 1
ATOM 1636 N N . HIS A 1 207 ? 0.660 -11.958 -10.799 1.00 98.62 207 HIS A N 1
ATOM 1637 C CA . HIS A 1 207 ? 1.221 -11.904 -12.148 1.00 98.62 207 HIS A CA 1
ATOM 1638 C C . HIS A 1 207 ? 2.153 -10.712 -12.355 1.00 98.62 207 HIS A C 1
ATOM 1640 O O . HIS A 1 207 ? 2.946 -10.736 -13.292 1.00 98.62 207 HIS A O 1
ATOM 1646 N N . TYR A 1 208 ? 2.071 -9.690 -11.500 1.00 98.88 208 TYR A N 1
ATOM 1647 C CA . TYR A 1 208 ? 2.787 -8.430 -11.662 1.00 98.88 208 TYR A CA 1
ATOM 1648 C C . TYR A 1 208 ? 3.443 -8.014 -10.351 1.00 98.88 208 TYR A C 1
ATOM 1650 O O . TYR A 1 208 ? 2.781 -7.976 -9.313 1.00 98.88 208 TYR A O 1
ATOM 1658 N N . VAL A 1 209 ? 4.733 -7.693 -10.431 1.00 98.94 209 VAL A N 1
ATOM 1659 C CA . VAL A 1 209 ? 5.495 -7.078 -9.344 1.00 98.94 209 VAL A CA 1
ATOM 1660 C C . VAL A 1 209 ? 6.174 -5.825 -9.871 1.00 98.94 209 VAL A C 1
ATOM 1662 O O . VAL A 1 209 ? 6.922 -5.877 -10.849 1.00 98.94 209 VAL A O 1
ATOM 1665 N N . GLU A 1 210 ? 5.913 -4.708 -9.215 1.00 98.94 210 GLU A N 1
ATOM 1666 C CA . GLU A 1 210 ? 6.584 -3.437 -9.422 1.00 98.94 210 GLU A CA 1
ATOM 1667 C C . GLU A 1 210 ? 7.740 -3.292 -8.437 1.00 98.94 210 GLU A C 1
ATOM 1669 O O . GLU A 1 210 ? 7.615 -3.618 -7.259 1.00 98.94 210 GLU A O 1
ATOM 1674 N N . ILE A 1 211 ? 8.902 -2.871 -8.930 1.00 98.94 211 ILE A N 1
ATOM 1675 C CA . ILE A 1 211 ? 10.112 -2.745 -8.115 1.00 98.94 211 ILE A CA 1
ATOM 1676 C C . ILE A 1 211 ? 10.329 -1.266 -7.808 1.00 98.94 211 ILE A C 1
ATOM 1678 O O . ILE A 1 211 ? 10.841 -0.539 -8.663 1.00 98.94 211 ILE A O 1
ATOM 1682 N N . GLY A 1 212 ? 10.000 -0.868 -6.579 1.00 98.75 212 GLY A N 1
ATOM 1683 C CA . GLY A 1 212 ? 10.092 0.509 -6.098 1.00 98.75 212 GLY A CA 1
ATOM 1684 C C . GLY A 1 212 ? 8.830 1.326 -6.361 1.00 98.75 212 GLY A C 1
ATOM 1685 O O . GLY A 1 212 ? 7.777 0.782 -6.685 1.00 98.75 212 GLY A O 1
ATOM 1686 N N . ASN A 1 213 ? 8.970 2.642 -6.226 1.00 98.81 213 ASN A N 1
ATOM 1687 C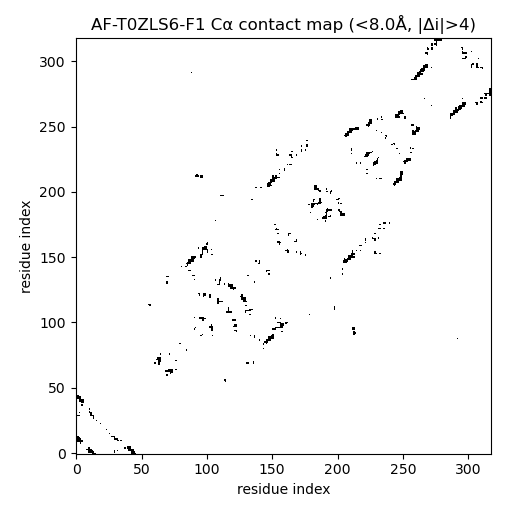 CA . ASN A 1 213 ? 7.994 3.647 -6.634 1.00 98.81 213 ASN A CA 1
ATOM 1688 C C . ASN A 1 213 ? 8.762 4.890 -7.107 1.00 98.81 213 ASN A C 1
ATOM 1690 O O . ASN A 1 213 ? 9.776 5.227 -6.511 1.00 98.81 213 ASN A O 1
ATOM 1694 N N . GLU A 1 214 ? 8.305 5.532 -8.187 1.00 98.25 214 GLU A N 1
ATOM 1695 C CA . GLU A 1 214 ? 8.817 6.824 -8.684 1.00 98.25 214 GLU A CA 1
ATOM 1696 C C . GLU A 1 214 ? 10.352 7.015 -8.651 1.00 98.25 214 GLU A C 1
ATOM 1698 O O . GLU A 1 214 ? 10.857 8.117 -8.424 1.00 98.25 214 GLU A O 1
ATOM 1703 N N . ASP A 1 215 ? 11.137 5.970 -8.954 1.00 98.44 215 ASP A N 1
ATOM 1704 C CA . ASP A 1 215 ? 12.604 6.021 -8.846 1.00 98.44 215 ASP A CA 1
ATOM 1705 C C . ASP A 1 215 ? 13.255 7.024 -9.822 1.00 98.44 215 ASP A C 1
ATOM 1707 O O . ASP A 1 215 ? 14.459 7.266 -9.756 1.00 98.44 215 ASP A O 1
ATOM 1711 N N . PHE A 1 216 ? 12.484 7.682 -10.695 1.00 96.94 216 PHE A N 1
ATOM 1712 C CA . PHE A 1 216 ? 12.945 8.865 -11.425 1.00 96.94 216 PHE A CA 1
ATOM 1713 C C . PHE A 1 216 ? 13.324 10.042 -10.502 1.00 96.94 216 PHE A C 1
ATOM 1715 O O . PHE A 1 216 ? 14.038 10.946 -10.947 1.00 96.94 216 PHE A O 1
ATOM 1722 N N . PHE A 1 217 ? 12.905 10.037 -9.230 1.00 96.50 217 PHE A N 1
ATOM 1723 C CA . PHE A 1 217 ? 13.404 10.958 -8.203 1.00 96.50 217 PHE A CA 1
ATOM 1724 C C . PHE A 1 217 ? 14.792 10.583 -7.660 1.00 96.50 217 PHE A C 1
ATOM 1726 O O . PHE A 1 217 ? 15.475 11.442 -7.088 1.00 96.50 217 PHE A O 1
ATOM 1733 N N . ASP A 1 218 ? 15.267 9.355 -7.895 1.00 96.56 218 ASP A N 1
ATOM 1734 C CA . ASP A 1 218 ? 16.594 8.910 -7.480 1.00 96.56 218 ASP A CA 1
ATOM 1735 C C . ASP A 1 218 ? 17.706 9.598 -8.290 1.00 96.56 218 ASP A C 1
ATOM 1737 O O . ASP A 1 218 ? 18.153 9.146 -9.349 1.00 96.56 218 ASP A O 1
ATOM 1741 N N . ARG A 1 219 ? 18.234 10.689 -7.732 1.00 95.50 219 ARG A N 1
ATOM 1742 C CA . ARG A 1 219 ? 19.342 11.455 -8.322 1.00 95.50 219 ARG A CA 1
ATOM 1743 C C . ARG A 1 219 ? 20.699 10.756 -8.232 1.00 95.50 219 ARG A C 1
ATOM 1745 O O . ARG A 1 219 ? 21.647 11.223 -8.861 1.00 95.50 219 ARG A O 1
ATOM 1752 N N . SER A 1 220 ? 20.823 9.669 -7.469 1.00 96.06 220 SER A N 1
ATOM 1753 C CA . SER A 1 220 ? 22.085 8.925 -7.355 1.00 96.06 220 SER A CA 1
ATOM 1754 C C . SER A 1 220 ? 22.374 8.059 -8.584 1.00 96.06 220 SER A C 1
ATOM 1756 O O . SER A 1 220 ? 23.517 7.660 -8.805 1.00 96.06 220 SER A O 1
ATOM 1758 N N . GLY A 1 221 ? 21.341 7.750 -9.378 1.00 95.12 221 GLY A N 1
ATOM 1759 C CA . GLY A 1 221 ? 21.426 6.796 -10.480 1.00 95.12 221 GLY A CA 1
ATOM 1760 C C . GLY A 1 221 ? 21.516 5.336 -10.024 1.00 95.12 221 GLY A C 1
ATOM 1761 O O . GLY A 1 221 ? 21.847 4.476 -10.839 1.00 95.12 221 GLY A O 1
ATOM 1762 N N . SER A 1 222 ? 21.229 5.037 -8.751 1.00 97.75 222 SER A N 1
ATOM 1763 C CA . SER A 1 222 ? 21.368 3.690 -8.186 1.00 97.75 222 SER A CA 1
ATOM 1764 C C . SER A 1 222 ? 20.305 2.699 -8.674 1.00 97.75 222 SER A C 1
ATOM 1766 O O . SER A 1 222 ? 20.548 1.491 -8.645 1.00 97.75 222 SER A O 1
ATOM 1768 N N . TYR A 1 223 ? 19.151 3.177 -9.153 1.00 98.44 223 TYR A N 1
ATOM 1769 C CA . TYR A 1 223 ? 18.069 2.321 -9.652 1.00 98.44 223 TYR A CA 1
ATOM 1770 C C . TYR A 1 223 ? 18.439 1.536 -10.921 1.00 98.44 223 TYR A C 1
ATOM 1772 O O . TYR A 1 223 ? 18.286 0.314 -10.980 1.00 98.44 223 TYR A O 1
ATOM 1780 N N . SER A 1 224 ? 18.942 2.244 -11.935 1.00 97.81 224 SER A N 1
ATOM 1781 C CA . SER A 1 224 ? 19.149 1.748 -13.301 1.00 97.81 224 SER A CA 1
ATOM 1782 C C . SER A 1 224 ? 20.573 1.211 -13.525 1.00 97.81 224 SER A C 1
ATOM 1784 O O . SER A 1 224 ? 21.519 1.593 -12.845 1.00 97.81 224 SER A O 1
ATOM 1786 N N . GLY A 1 225 ? 20.756 0.367 -14.544 1.00 97.81 225 GLY A N 1
ATOM 1787 C CA . GLY A 1 225 ? 22.041 -0.227 -14.918 1.00 97.81 225 GLY A CA 1
ATOM 1788 C C . GLY A 1 225 ? 22.112 -1.717 -14.590 1.00 97.81 225 GLY A C 1
ATOM 1789 O O . GLY A 1 225 ? 21.366 -2.225 -13.758 1.00 97.81 225 GLY A O 1
ATOM 1790 N N . SER A 1 226 ? 23.055 -2.429 -15.213 1.00 97.88 226 SER A N 1
ATOM 1791 C CA . SER A 1 226 ? 23.222 -3.888 -15.068 1.00 97.88 226 SER A CA 1
ATOM 1792 C C . SER A 1 226 ? 23.422 -4.377 -13.629 1.00 97.88 226 SER A C 1
ATOM 1794 O O . SER A 1 226 ? 23.088 -5.523 -13.321 1.00 97.88 226 SER A O 1
ATOM 1796 N N . ASN A 1 227 ? 23.936 -3.493 -12.767 1.00 97.00 227 ASN A N 1
ATOM 1797 C CA . ASN A 1 227 ? 24.165 -3.721 -11.341 1.00 97.00 227 ASN A CA 1
ATOM 1798 C C . ASN A 1 227 ? 23.294 -2.818 -10.447 1.00 97.00 227 ASN A C 1
ATOM 1800 O O . ASN A 1 227 ? 23.514 -2.789 -9.239 1.00 97.00 227 ASN A O 1
ATOM 1804 N N . GLY A 1 228 ? 22.343 -2.068 -11.015 1.00 98.44 228 GLY A N 1
ATOM 1805 C CA . GLY A 1 228 ? 21.448 -1.180 -10.268 1.00 98.44 228 GLY A CA 1
ATOM 1806 C C . GLY A 1 228 ? 20.447 -1.944 -9.398 1.00 98.44 228 GLY A C 1
ATOM 1807 O O . GLY A 1 228 ? 20.332 -3.173 -9.500 1.00 98.44 228 GLY A O 1
ATOM 1808 N N . ARG A 1 229 ? 19.712 -1.218 -8.545 1.00 98.75 229 ARG A N 1
ATOM 1809 C CA . ARG A 1 229 ? 18.698 -1.797 -7.648 1.00 98.75 229 ARG A CA 1
ATOM 1810 C C . ARG A 1 229 ? 17.674 -2.606 -8.443 1.00 98.75 229 ARG A C 1
ATOM 1812 O O . ARG A 1 229 ? 17.512 -3.795 -8.174 1.00 98.75 229 ARG A O 1
ATOM 1819 N N . PHE A 1 230 ? 17.104 -2.026 -9.504 1.00 98.88 230 PHE A N 1
ATOM 1820 C CA . PHE A 1 230 ? 16.139 -2.705 -10.372 1.00 98.88 230 PHE A CA 1
ATOM 1821 C C . PHE A 1 230 ? 16.662 -4.052 -10.890 1.00 98.88 230 PHE A C 1
ATOM 1823 O O . PHE A 1 230 ? 16.006 -5.081 -10.735 1.00 98.88 230 PHE A O 1
ATOM 1830 N N . ALA A 1 231 ? 17.866 -4.069 -11.472 1.00 98.88 231 ALA A N 1
ATOM 1831 C CA . ALA A 1 231 ? 18.424 -5.271 -12.087 1.00 98.88 231 ALA A CA 1
ATOM 1832 C C . ALA A 1 231 ? 18.636 -6.406 -11.070 1.00 98.88 231 ALA A C 1
ATOM 1834 O O . ALA A 1 231 ? 18.412 -7.571 -11.400 1.00 98.88 231 ALA A O 1
ATOM 1835 N N . GLN A 1 232 ? 19.035 -6.089 -9.835 1.00 98.88 232 GLN A N 1
ATOM 1836 C CA . GLN A 1 232 ? 19.245 -7.093 -8.787 1.00 98.88 232 GLN A CA 1
ATOM 1837 C C . GLN A 1 232 ? 17.931 -7.729 -8.324 1.00 98.88 232 GLN A C 1
ATOM 1839 O O . GLN A 1 232 ? 17.838 -8.959 -8.290 1.00 98.88 232 GLN A O 1
ATOM 1844 N N . PHE A 1 233 ? 16.906 -6.915 -8.053 1.00 98.94 233 PHE A N 1
ATOM 1845 C CA . PHE A 1 233 ? 15.567 -7.413 -7.725 1.00 98.94 233 PHE A CA 1
ATOM 1846 C C . PHE A 1 233 ? 14.972 -8.211 -8.890 1.00 98.94 233 PHE A C 1
ATOM 1848 O O . PHE A 1 233 ? 14.570 -9.360 -8.712 1.00 98.94 233 PHE A O 1
ATOM 1855 N N . ALA A 1 234 ? 14.990 -7.659 -10.106 1.00 98.94 234 ALA A N 1
ATOM 1856 C CA . ALA A 1 234 ? 14.398 -8.291 -11.281 1.00 98.94 234 ALA A CA 1
ATOM 1857 C C . ALA A 1 234 ? 15.038 -9.651 -11.602 1.00 98.94 234 ALA A C 1
ATOM 1859 O O . ALA A 1 234 ? 14.321 -10.604 -11.911 1.00 98.94 234 ALA A O 1
ATOM 1860 N N . ARG A 1 235 ? 16.370 -9.790 -11.498 1.00 98.81 235 ARG A N 1
ATOM 1861 C CA . ARG A 1 235 ? 17.041 -11.092 -11.677 1.00 98.81 235 ARG A CA 1
ATOM 1862 C C . ARG A 1 235 ? 16.618 -12.098 -10.615 1.00 98.81 235 ARG A C 1
ATOM 1864 O O . ARG A 1 235 ? 16.345 -13.249 -10.953 1.00 98.81 235 ARG A O 1
ATOM 1871 N N . ALA A 1 236 ? 16.581 -11.681 -9.352 1.00 98.88 236 ALA A N 1
ATOM 1872 C CA . ALA A 1 236 ? 16.214 -12.558 -8.249 1.00 98.88 236 ALA A CA 1
ATOM 1873 C C . ALA A 1 236 ? 14.763 -13.041 -8.381 1.00 98.88 236 ALA A C 1
ATOM 1875 O O . ALA A 1 236 ? 14.513 -14.246 -8.318 1.00 98.88 236 ALA A O 1
ATOM 1876 N N . ILE A 1 237 ? 13.831 -12.122 -8.657 1.00 98.94 237 ILE A N 1
ATOM 1877 C CA . ILE A 1 237 ? 12.412 -12.441 -8.834 1.00 98.94 237 ILE A CA 1
ATOM 1878 C C . ILE A 1 237 ? 12.216 -13.328 -10.060 1.00 98.94 237 ILE A C 1
ATOM 1880 O O . ILE A 1 237 ? 11.601 -14.377 -9.932 1.00 98.94 237 ILE A O 1
ATOM 1884 N N . ARG A 1 238 ? 12.798 -13.004 -11.222 1.00 98.75 238 ARG A N 1
ATOM 1885 C CA . ARG A 1 238 ? 12.669 -13.851 -12.425 1.00 98.75 238 ARG A CA 1
ATOM 1886 C C . ARG A 1 238 ? 13.252 -15.248 -12.237 1.00 98.75 238 ARG A C 1
ATOM 1888 O O . ARG A 1 238 ? 12.725 -16.204 -12.796 1.00 98.75 238 ARG A O 1
ATOM 1895 N N . LYS A 1 239 ? 14.327 -15.382 -11.454 1.00 98.81 239 LYS A N 1
ATOM 1896 C CA . LYS A 1 239 ? 14.917 -16.687 -11.133 1.00 98.81 239 LYS A CA 1
ATOM 1897 C C . LYS A 1 239 ? 13.986 -17.533 -10.261 1.00 98.81 239 LYS A C 1
ATOM 1899 O O . LYS A 1 239 ? 13.881 -18.732 -10.494 1.00 98.81 239 LYS A O 1
ATOM 1904 N N . ALA A 1 240 ? 13.351 -16.932 -9.256 1.00 98.75 240 ALA A N 1
ATOM 1905 C CA . ALA A 1 240 ? 12.479 -17.643 -8.319 1.00 98.75 240 ALA A CA 1
ATOM 1906 C C . ALA A 1 240 ? 11.047 -17.840 -8.855 1.00 98.75 240 ALA A C 1
ATOM 1908 O O . ALA A 1 240 ? 10.429 -18.874 -8.614 1.00 98.75 240 ALA A O 1
ATOM 1909 N N . TYR A 1 241 ? 10.542 -16.866 -9.610 1.00 98.69 241 TYR A N 1
ATOM 1910 C CA . TYR A 1 241 ? 9.158 -16.743 -10.063 1.00 98.69 241 TYR A CA 1
ATOM 1911 C C . TYR A 1 241 ? 9.112 -16.313 -11.545 1.00 98.69 241 TYR A C 1
ATOM 1913 O O . TYR A 1 241 ? 8.700 -15.197 -11.865 1.00 98.69 241 TYR A O 1
ATOM 1921 N N . PRO A 1 242 ? 9.519 -17.185 -12.489 1.00 98.19 242 PRO A N 1
ATOM 1922 C CA . PRO A 1 242 ? 9.708 -16.820 -13.901 1.00 98.19 242 PRO A CA 1
ATOM 1923 C C . PRO A 1 242 ? 8.426 -16.409 -14.645 1.00 98.19 242 PRO A C 1
ATOM 1925 O O . PRO A 1 242 ? 8.501 -15.877 -15.749 1.00 98.19 242 PRO A O 1
ATOM 1928 N N . HIS A 1 243 ? 7.252 -16.668 -14.066 1.00 97.81 243 HIS A N 1
ATOM 1929 C CA . HIS A 1 243 ? 5.954 -16.287 -14.623 1.00 97.81 243 HIS A CA 1
ATOM 1930 C C . HIS A 1 243 ? 5.535 -14.853 -14.258 1.00 97.81 243 HIS A C 1
ATOM 1932 O O . HIS A 1 243 ? 4.653 -14.304 -14.917 1.00 97.81 243 HIS A O 1
ATOM 1938 N N . ILE A 1 244 ? 6.153 -14.243 -13.238 1.00 98.75 244 ILE A N 1
ATOM 1939 C CA . ILE A 1 244 ? 5.840 -12.878 -12.807 1.00 98.75 244 ILE A CA 1
ATOM 1940 C C . ILE A 1 244 ? 6.425 -11.874 -13.801 1.00 98.75 244 ILE A C 1
ATOM 1942 O O . ILE A 1 244 ? 7.602 -11.928 -14.167 1.00 98.75 244 ILE A O 1
ATOM 1946 N N . LYS A 1 245 ? 5.585 -10.930 -14.216 1.00 98.81 245 LYS A N 1
ATOM 1947 C CA . LYS A 1 245 ? 5.952 -9.770 -15.020 1.00 98.81 245 LYS A CA 1
ATOM 1948 C C . LYS A 1 245 ? 6.471 -8.660 -14.123 1.00 98.81 245 LYS A C 1
ATOM 1950 O O . LYS A 1 245 ? 5.854 -8.329 -13.114 1.00 98.81 245 LYS A O 1
ATOM 1955 N N . ILE A 1 246 ? 7.613 -8.101 -14.507 1.00 98.88 246 ILE A N 1
ATOM 1956 C CA . ILE A 1 246 ? 8.307 -7.088 -13.717 1.00 98.88 246 ILE A CA 1
ATOM 1957 C C . ILE A 1 246 ? 8.016 -5.699 -14.273 1.00 98.88 246 ILE A C 1
ATOM 1959 O O . ILE A 1 246 ? 8.205 -5.461 -15.471 1.00 98.88 246 ILE A O 1
ATOM 1963 N N . ILE A 1 247 ? 7.601 -4.794 -13.392 1.00 98.94 247 ILE A N 1
ATOM 1964 C CA . ILE A 1 247 ? 7.329 -3.390 -13.692 1.00 98.94 247 ILE A CA 1
ATOM 1965 C C . ILE A 1 247 ? 8.473 -2.536 -13.132 1.00 98.94 247 ILE A C 1
ATOM 1967 O O . ILE A 1 247 ? 8.857 -2.688 -11.971 1.00 98.94 247 ILE A O 1
ATOM 1971 N N . ALA A 1 248 ? 9.050 -1.676 -13.973 1.00 98.81 248 ALA A N 1
ATOM 1972 C CA . ALA A 1 248 ? 9.984 -0.636 -13.543 1.00 98.81 248 ALA A CA 1
ATOM 1973 C C . ALA A 1 248 ? 9.254 0.700 -13.383 1.00 98.81 248 ALA A C 1
ATOM 1975 O O . ALA A 1 248 ? 8.360 1.005 -14.165 1.00 98.81 248 ALA A O 1
ATOM 1976 N N . THR A 1 249 ? 9.698 1.527 -12.447 1.00 98.56 249 THR A N 1
ATOM 1977 C CA . THR A 1 249 ? 9.096 2.833 -12.105 1.00 98.56 249 THR A CA 1
ATOM 1978 C C . THR A 1 249 ? 9.668 3.992 -12.931 1.00 98.56 249 THR A C 1
ATOM 1980 O O . THR A 1 249 ? 9.275 5.146 -12.792 1.00 98.56 249 THR A O 1
ATOM 1983 N N . MET A 1 250 ? 10.640 3.690 -13.796 1.00 96.81 250 MET A N 1
ATOM 1984 C CA . MET A 1 250 ? 11.230 4.592 -14.781 1.00 96.81 250 MET A CA 1
ATOM 1985 C C . MET A 1 250 ? 11.924 3.780 -15.891 1.00 96.81 250 MET A C 1
ATOM 1987 O O . MET A 1 250 ? 12.232 2.600 -15.690 1.00 96.81 250 MET A O 1
ATOM 1991 N N . PRO A 1 251 ? 12.246 4.376 -17.056 1.00 95.50 251 PRO A N 1
ATOM 1992 C CA . PRO A 1 251 ? 13.092 3.723 -18.051 1.00 95.50 251 PRO A CA 1
ATOM 1993 C C . PRO A 1 251 ? 14.458 3.320 -17.477 1.00 95.50 251 PRO A C 1
ATOM 1995 O O . PRO A 1 251 ? 15.176 4.149 -16.917 1.00 95.50 251 PRO A O 1
ATOM 1998 N N . VAL A 1 252 ? 14.851 2.059 -17.672 1.00 96.38 252 VAL A N 1
ATOM 1999 C CA . VAL A 1 252 ? 16.122 1.513 -17.172 1.00 96.38 252 VAL A CA 1
ATOM 2000 C C . VAL A 1 252 ? 17.108 1.212 -18.300 1.00 96.38 252 VAL A C 1
ATOM 2002 O O . VAL A 1 252 ? 16.750 0.790 -19.399 1.00 96.38 252 VAL A O 1
ATOM 2005 N N . LYS A 1 253 ? 18.393 1.408 -18.010 1.00 95.38 253 LYS A N 1
ATOM 2006 C CA . LYS A 1 253 ? 19.525 1.025 -18.864 1.00 95.38 253 LYS A CA 1
ATOM 2007 C C . LYS A 1 253 ? 20.122 -0.302 -18.386 1.00 95.38 253 LYS A C 1
ATOM 2009 O O . LYS A 1 253 ? 19.979 -0.670 -17.224 1.00 95.38 253 LYS A O 1
ATOM 2014 N N . GLY A 1 254 ? 20.879 -0.965 -19.258 1.00 94.56 254 GLY A N 1
ATOM 2015 C CA . GLY A 1 254 ? 21.583 -2.215 -18.955 1.00 94.56 254 GLY A CA 1
ATOM 2016 C C . GLY A 1 254 ? 20.941 -3.439 -19.607 1.00 94.56 254 GLY A C 1
ATOM 2017 O O . GLY A 1 254 ? 20.041 -3.325 -20.437 1.00 94.56 254 GLY A O 1
ATOM 2018 N N . ASP A 1 255 ? 21.431 -4.617 -19.235 1.00 96.88 255 ASP A N 1
ATOM 2019 C CA . ASP A 1 255 ? 21.042 -5.907 -19.821 1.00 96.88 255 ASP A CA 1
ATOM 2020 C C . ASP A 1 255 ? 19.725 -6.472 -19.265 1.00 96.88 255 ASP A C 1
ATOM 2022 O O . ASP A 1 255 ? 19.129 -7.359 -19.872 1.00 96.88 255 ASP A O 1
ATOM 2026 N N . VAL A 1 256 ? 19.241 -5.954 -18.132 1.00 97.81 256 VAL A N 1
ATOM 2027 C CA . VAL A 1 256 ? 17.956 -6.354 -17.548 1.00 97.81 256 VAL A CA 1
ATOM 2028 C C . VAL A 1 256 ? 16.898 -5.323 -17.900 1.00 97.81 256 VAL A C 1
ATOM 2030 O O . VAL A 1 256 ? 16.901 -4.216 -17.372 1.00 97.81 256 VAL A O 1
ATOM 2033 N N . GLN A 1 257 ? 15.980 -5.708 -18.780 1.00 97.62 257 GLN A N 1
ATOM 2034 C CA . GLN A 1 257 ? 14.847 -4.881 -19.192 1.00 97.62 257 GLN A CA 1
ATOM 2035 C C . GLN A 1 257 ? 13.561 -5.325 -18.474 1.00 97.62 257 GLN A C 1
ATOM 2037 O O . GLN A 1 257 ? 13.407 -6.530 -18.228 1.00 97.62 257 GLN A O 1
ATOM 2042 N N . PRO A 1 258 ? 12.648 -4.405 -18.114 1.00 98.19 258 PRO A N 1
ATOM 2043 C CA . PRO A 1 258 ? 11.366 -4.744 -17.511 1.00 98.19 258 PRO A CA 1
ATOM 2044 C C . PRO A 1 258 ? 10.397 -5.328 -18.543 1.00 98.19 258 PRO A C 1
ATOM 2046 O O . PRO A 1 258 ? 10.606 -5.210 -19.750 1.00 98.19 258 PRO A O 1
ATOM 2049 N N . ASP A 1 259 ? 9.324 -5.951 -18.064 1.00 98.44 259 ASP A N 1
ATOM 2050 C CA . ASP A 1 259 ? 8.188 -6.331 -18.907 1.00 98.44 259 ASP A CA 1
ATOM 2051 C C . ASP A 1 259 ? 7.241 -5.133 -19.123 1.00 98.44 259 ASP A C 1
ATOM 2053 O O . ASP A 1 259 ? 6.659 -4.993 -20.205 1.00 98.44 259 ASP A O 1
ATOM 2057 N N . LEU A 1 260 ? 7.109 -4.264 -18.108 1.00 98.44 260 LEU A N 1
ATOM 2058 C CA . LEU A 1 260 ? 6.318 -3.033 -18.144 1.00 98.44 260 LEU A CA 1
ATOM 2059 C C . LEU A 1 260 ? 7.069 -1.840 -17.531 1.00 98.44 260 LEU A C 1
ATOM 2061 O O . LEU A 1 260 ? 7.918 -2.016 -16.663 1.00 98.44 260 LEU A O 1
ATOM 2065 N N . ILE A 1 261 ? 6.720 -0.624 -17.939 1.00 98.06 261 ILE A N 1
ATOM 2066 C CA . ILE A 1 261 ? 7.115 0.612 -17.252 1.00 98.06 261 ILE A CA 1
ATOM 2067 C C . ILE A 1 261 ? 5.862 1.266 -16.678 1.00 98.06 261 ILE A C 1
ATOM 2069 O O . ILE A 1 261 ? 4.879 1.405 -17.408 1.00 98.06 261 ILE A O 1
ATOM 2073 N N . ASP A 1 262 ? 5.915 1.662 -15.408 1.00 98.56 262 ASP A N 1
ATOM 2074 C CA . ASP A 1 262 ? 4.916 2.525 -14.790 1.00 98.56 262 ASP A CA 1
ATOM 2075 C C . ASP A 1 262 ? 5.195 3.997 -15.131 1.00 98.56 262 ASP A C 1
ATOM 2077 O O . ASP A 1 262 ? 6.328 4.471 -15.017 1.00 98.56 262 ASP A O 1
ATOM 2081 N N . LEU A 1 263 ? 4.171 4.709 -15.596 1.00 97.12 263 LEU A N 1
ATOM 2082 C CA . LEU A 1 263 ? 4.219 6.127 -15.923 1.00 97.12 263 LEU A CA 1
ATOM 2083 C C . LEU A 1 263 ? 3.165 6.894 -15.132 1.00 97.12 263 LEU A C 1
ATOM 2085 O O . LEU A 1 263 ? 1.986 6.541 -15.141 1.00 97.12 263 LEU A O 1
ATOM 2089 N N . HIS A 1 264 ? 3.590 8.000 -14.522 1.00 97.56 264 HIS A N 1
ATOM 2090 C CA . HIS A 1 264 ? 2.735 8.829 -13.683 1.00 97.56 264 HIS A CA 1
ATOM 2091 C C . HIS A 1 264 ? 2.442 10.194 -14.321 1.00 97.56 264 HIS A C 1
ATOM 2093 O O . HIS A 1 264 ? 3.347 10.891 -14.800 1.00 97.56 264 HIS A O 1
ATOM 2099 N N . PHE A 1 265 ? 1.172 10.610 -14.308 1.00 96.44 265 PHE A N 1
ATOM 2100 C CA . PHE A 1 265 ? 0.731 11.863 -14.925 1.00 96.44 265 PHE A CA 1
ATOM 2101 C C . PHE A 1 265 ? -0.232 12.656 -14.048 1.00 96.44 265 PHE A C 1
ATOM 2103 O O . PHE A 1 265 ? -1.435 12.432 -14.026 1.00 96.44 265 PHE A O 1
ATOM 2110 N N . TYR A 1 266 ? 0.288 13.707 -13.431 1.00 95.12 266 TYR A N 1
ATOM 2111 C CA . TYR A 1 266 ? -0.526 14.719 -12.773 1.00 95.12 266 TYR A CA 1
ATOM 2112 C C . TYR A 1 266 ? -0.503 15.998 -13.603 1.00 95.12 266 TYR A C 1
ATOM 2114 O O . TYR A 1 266 ? 0.560 16.598 -13.809 1.00 95.12 266 TYR A O 1
ATOM 2122 N N . ARG A 1 267 ? -1.649 16.376 -14.175 1.00 95.38 267 ARG A N 1
ATOM 2123 C CA . ARG A 1 267 ? -1.739 17.410 -15.222 1.00 95.38 267 ARG A CA 1
ATOM 2124 C C . ARG A 1 267 ? -2.973 18.293 -15.051 1.00 95.38 267 ARG A C 1
ATOM 2126 O O . ARG A 1 267 ? -3.882 17.978 -14.293 1.00 95.38 267 ARG A O 1
ATOM 2133 N N . THR A 1 268 ? -3.004 19.428 -15.743 1.00 94.44 268 THR A N 1
ATOM 2134 C CA . THR A 1 268 ? -4.224 20.237 -15.891 1.00 94.44 268 THR A CA 1
ATOM 2135 C C . THR A 1 268 ? -5.147 19.632 -16.952 1.00 94.44 268 THR A C 1
ATOM 2137 O O . THR A 1 268 ? -4.671 18.916 -17.836 1.00 94.44 268 THR A O 1
ATOM 2140 N N . ALA A 1 269 ? -6.439 19.985 -16.948 1.00 94.50 269 ALA A N 1
ATOM 2141 C CA . ALA A 1 269 ? -7.380 19.495 -17.961 1.00 94.50 269 ALA A CA 1
ATOM 2142 C C . ALA A 1 269 ? -6.898 19.813 -19.390 1.00 94.50 269 ALA A C 1
ATOM 2144 O O . ALA A 1 269 ? -6.868 18.977 -20.288 1.00 94.50 269 ALA A O 1
ATOM 2145 N N . GLN A 1 270 ? -6.406 21.034 -19.608 1.00 94.56 270 GLN A N 1
ATOM 2146 C CA . GLN A 1 270 ? -5.911 21.435 -20.924 1.00 94.56 270 GLN A CA 1
ATOM 2147 C C . GLN A 1 270 ? -4.674 20.634 -21.367 1.00 94.56 270 GLN A C 1
ATOM 2149 O O . GLN A 1 270 ? -4.460 20.433 -22.561 1.00 94.56 270 GLN A O 1
ATOM 2154 N N . GLN A 1 271 ? -3.827 20.210 -20.425 1.00 95.50 271 GLN A N 1
ATOM 2155 C CA . GLN A 1 271 ? -2.676 19.365 -20.733 1.00 95.50 271 GLN A CA 1
ATOM 2156 C C . GLN A 1 271 ? -3.123 17.963 -21.143 1.00 95.50 271 GLN A C 1
ATOM 2158 O O . GLN A 1 271 ? -2.659 17.490 -22.175 1.00 95.50 271 GLN A O 1
ATOM 2163 N N . PHE A 1 272 ? -4.047 17.340 -20.409 1.00 96.00 272 PHE A N 1
ATOM 2164 C CA . PHE A 1 272 ? -4.534 16.006 -20.761 1.00 96.00 272 PHE A CA 1
ATOM 2165 C C . PHE A 1 272 ? -5.305 15.966 -22.079 1.00 96.00 272 PHE A C 1
ATOM 2167 O O . PHE A 1 272 ? -5.051 15.081 -22.893 1.00 96.00 272 PHE A O 1
ATOM 2174 N N . LEU A 1 273 ? -6.123 16.982 -22.371 1.00 94.00 273 LEU A N 1
ATOM 2175 C CA . LEU A 1 273 ? -6.765 17.125 -23.684 1.00 94.00 273 LEU A CA 1
ATOM 2176 C C . LEU A 1 273 ? -5.760 17.183 -24.846 1.00 94.00 273 LEU A C 1
ATOM 2178 O O . LEU A 1 273 ? -6.056 16.712 -25.937 1.00 94.00 273 LEU A O 1
ATOM 2182 N N . ARG A 1 274 ? -4.559 17.739 -24.635 1.00 95.25 274 ARG A N 1
ATOM 2183 C CA . ARG A 1 274 ? -3.486 17.741 -25.649 1.00 95.25 274 ARG A CA 1
ATOM 2184 C C . ARG A 1 274 ? -2.692 16.436 -25.702 1.00 95.25 274 ARG A C 1
ATOM 2186 O O . ARG A 1 274 ? -1.898 16.251 -26.619 1.00 95.25 274 ARG A O 1
ATOM 2193 N N . MET A 1 275 ? -2.863 15.563 -24.716 1.00 95.38 275 MET A N 1
ATOM 2194 C CA . MET A 1 275 ? -2.134 14.304 -24.577 1.00 95.38 275 MET A CA 1
ATOM 2195 C C . MET A 1 275 ? -2.949 13.089 -25.039 1.00 95.38 275 MET A C 1
ATOM 2197 O O . MET A 1 275 ? -2.493 11.966 -24.853 1.00 95.38 275 MET A O 1
ATOM 2201 N N . THR A 1 276 ? -4.110 13.273 -25.675 1.00 96.50 276 THR A N 1
ATOM 2202 C CA . THR A 1 276 ? -4.938 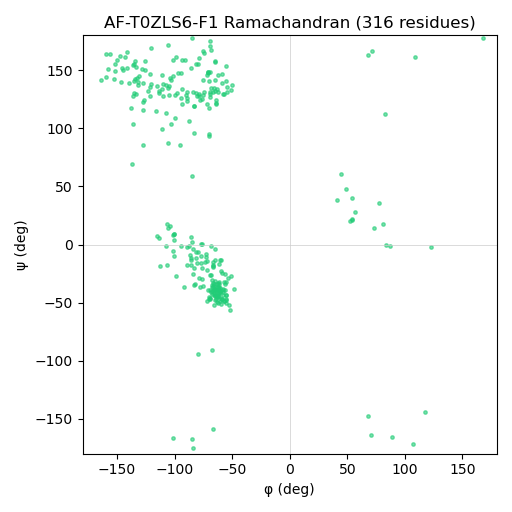12.166 -26.196 1.00 96.50 276 THR A CA 1
ATOM 2203 C C . THR A 1 276 ? -4.218 11.299 -27.232 1.00 96.50 276 THR A C 1
ATOM 2205 O O . THR A 1 276 ? -4.552 10.136 -27.382 1.00 96.50 276 THR A O 1
ATOM 2208 N N . HIS A 1 277 ? -3.193 11.830 -27.903 1.00 96.81 277 HIS A N 1
ATOM 2209 C CA . HIS A 1 277 ? -2.347 11.095 -28.854 1.00 96.81 277 HIS A CA 1
ATOM 2210 C C . HIS A 1 277 ? -0.951 10.776 -28.296 1.00 96.81 277 HIS A C 1
ATOM 2212 O O . HIS A 1 277 ? -0.028 10.445 -29.040 1.00 96.81 277 HIS A O 1
ATOM 2218 N N . TYR A 1 278 ? -0.750 10.913 -26.981 1.00 95.50 278 TYR A N 1
ATOM 2219 C CA . TYR A 1 278 ? 0.571 10.777 -26.362 1.00 95.50 278 TYR A CA 1
ATOM 2220 C C . TYR A 1 278 ? 1.207 9.404 -26.629 1.00 95.50 278 TYR A C 1
ATOM 2222 O O . TYR A 1 278 ? 2.406 9.316 -26.902 1.00 95.50 278 TYR A O 1
ATOM 2230 N N . PHE A 1 279 ? 0.405 8.336 -26.610 1.00 95.69 279 PHE A N 1
ATOM 2231 C CA . PHE A 1 279 ? 0.886 6.973 -26.820 1.00 95.69 279 PHE A CA 1
ATOM 2232 C C . PHE A 1 279 ? 0.964 6.549 -28.293 1.00 95.69 279 PHE A C 1
ATOM 2234 O O . PHE A 1 279 ? 1.568 5.509 -28.577 1.00 95.69 279 PHE A O 1
ATOM 2241 N N . ASP A 1 280 ? 0.446 7.335 -29.240 1.00 96.12 280 ASP A N 1
ATOM 2242 C CA . ASP A 1 280 ? 0.427 7.006 -30.677 1.00 96.12 280 ASP A CA 1
ATOM 2243 C C . ASP A 1 280 ? 1.840 6.889 -31.257 1.00 96.12 280 ASP A C 1
ATOM 2245 O O . ASP A 1 280 ? 2.111 6.045 -32.112 1.00 96.12 280 ASP A O 1
ATOM 2249 N N . HIS A 1 281 ? 2.765 7.701 -30.744 1.00 89.50 281 HIS A N 1
ATOM 2250 C CA . HIS A 1 281 ? 4.150 7.770 -31.212 1.00 89.50 281 HIS A CA 1
ATOM 2251 C C . HIS A 1 281 ? 5.117 6.893 -30.411 1.00 89.50 281 HIS A C 1
ATOM 2253 O O . HIS A 1 281 ? 6.313 6.851 -30.711 1.00 89.50 281 HIS A O 1
ATOM 2259 N N . MET A 1 282 ? 4.632 6.189 -29.385 1.00 90.62 282 MET A N 1
ATOM 2260 C CA . MET A 1 282 ? 5.491 5.330 -28.579 1.00 90.62 282 MET A CA 1
ATOM 2261 C C . MET A 1 282 ? 5.861 4.039 -29.305 1.00 90.62 282 MET A C 1
ATOM 2263 O O . MET A 1 282 ? 5.049 3.410 -29.986 1.00 90.62 282 MET A O 1
ATOM 2267 N N . SER A 1 283 ? 7.110 3.611 -29.116 1.00 89.06 283 SER A N 1
ATOM 2268 C CA . SER A 1 283 ? 7.621 2.376 -29.707 1.00 89.06 283 SER A CA 1
ATOM 2269 C C . SER A 1 283 ? 6.787 1.168 -29.285 1.00 89.06 283 SER A C 1
ATOM 2271 O O . SER A 1 283 ? 6.597 0.909 -28.100 1.00 89.06 283 SER A O 1
ATOM 2273 N N . ARG A 1 284 ? 6.366 0.362 -30.263 1.00 93.12 284 ARG A N 1
ATOM 2274 C CA . ARG A 1 284 ? 5.665 -0.914 -30.031 1.00 93.12 284 ARG A CA 1
ATOM 2275 C C . ARG A 1 284 ? 6.608 -2.098 -29.787 1.00 93.12 284 ARG A C 1
ATOM 2277 O O . ARG A 1 284 ? 6.147 -3.224 -29.651 1.00 93.12 284 ARG A O 1
ATOM 2284 N N . LYS A 1 285 ? 7.926 -1.856 -29.769 1.00 91.50 285 LYS A N 1
ATOM 2285 C CA . LYS A 1 285 ? 8.967 -2.876 -29.536 1.00 91.50 285 LYS A CA 1
ATOM 2286 C C . LYS A 1 285 ? 9.522 -2.866 -28.105 1.00 91.50 285 LYS A C 1
ATOM 2288 O O . LYS A 1 285 ? 10.320 -3.734 -27.772 1.00 91.50 285 LYS A O 1
ATOM 2293 N N . GLY A 1 286 ? 9.175 -1.853 -27.310 1.00 88.44 286 GLY A N 1
ATOM 2294 C CA . GLY A 1 286 ? 9.643 -1.695 -25.933 1.00 88.44 286 GLY A CA 1
ATOM 2295 C C . GLY A 1 286 ? 8.821 -2.494 -24.914 1.00 88.44 286 GLY A C 1
ATOM 2296 O O . GLY A 1 286 ? 7.918 -3.239 -25.305 1.00 88.44 286 GLY A O 1
ATOM 2297 N N . PRO A 1 287 ? 9.113 -2.329 -23.609 1.00 95.06 287 PRO A N 1
ATOM 2298 C CA . PRO A 1 287 ? 8.228 -2.816 -22.554 1.00 95.06 287 PRO A CA 1
ATOM 2299 C C . PRO A 1 287 ? 6.818 -2.244 -22.730 1.00 95.06 287 PRO A C 1
ATOM 2301 O O . PRO A 1 287 ? 6.638 -1.162 -23.300 1.00 95.06 287 PRO A O 1
ATOM 2304 N N . LYS A 1 288 ? 5.809 -2.967 -22.233 1.00 96.50 288 LYS A N 1
ATOM 2305 C CA . LYS A 1 288 ? 4.446 -2.424 -22.188 1.00 96.50 288 LYS A CA 1
ATOM 2306 C C . LYS A 1 288 ? 4.379 -1.278 -21.178 1.00 96.50 288 LYS A C 1
ATOM 2308 O O . LYS A 1 288 ? 5.291 -1.076 -20.383 1.00 96.50 288 LYS A O 1
ATOM 2313 N N . ILE A 1 289 ? 3.291 -0.529 -21.208 1.00 96.19 289 ILE A N 1
ATOM 2314 C CA . ILE A 1 289 ? 3.110 0.629 -20.340 1.00 96.19 289 ILE A CA 1
ATOM 2315 C C . ILE A 1 289 ? 1.976 0.327 -19.376 1.00 96.19 289 ILE A C 1
ATOM 2317 O O . ILE A 1 289 ? 0.912 -0.133 -19.790 1.00 96.19 289 ILE A O 1
ATOM 2321 N N . MET A 1 290 ? 2.235 0.570 -18.100 1.00 97.12 290 MET A N 1
ATOM 2322 C CA . MET A 1 290 ? 1.218 0.756 -17.083 1.00 97.12 290 MET A CA 1
ATOM 2323 C C . MET A 1 290 ? 1.160 2.253 -16.785 1.00 97.12 290 MET A C 1
ATOM 2325 O O . MET A 1 290 ? 2.192 2.905 -16.693 1.00 97.12 290 MET A O 1
ATOM 2329 N N . VAL A 1 291 ? -0.043 2.804 -16.675 1.00 97.25 291 VAL A N 1
ATOM 2330 C CA . VAL A 1 291 ? -0.241 4.150 -16.137 1.00 97.25 291 VAL A CA 1
ATOM 2331 C C . VAL A 1 291 ? -0.810 3.973 -14.734 1.00 97.25 291 VAL A C 1
ATOM 2333 O O . VAL A 1 291 ? -2.023 3.854 -14.561 1.00 97.25 291 VAL A O 1
ATOM 2336 N N . GLY A 1 292 ? 0.078 3.827 -13.754 1.00 96.75 292 GLY A N 1
ATOM 2337 C CA . GLY A 1 292 ? -0.243 3.473 -12.374 1.00 96.75 292 GLY A CA 1
ATOM 2338 C C . GLY A 1 292 ? -0.815 4.631 -11.567 1.00 96.75 292 GLY A C 1
ATOM 2339 O O . GLY A 1 292 ? -1.656 4.403 -10.699 1.00 96.75 292 GLY A O 1
ATOM 2340 N N . GLU A 1 293 ? -0.433 5.865 -11.902 1.00 97.38 293 GLU A N 1
ATOM 2341 C CA . GLU A 1 293 ? -0.955 7.076 -11.273 1.00 97.38 293 GLU A CA 1
ATOM 2342 C C . GLU A 1 293 ? -1.270 8.152 -12.302 1.00 97.38 293 GLU A C 1
ATOM 2344 O O . GLU A 1 293 ? -0.432 8.550 -13.114 1.00 97.38 293 GLU A O 1
ATOM 2349 N N . TRP A 1 294 ? -2.489 8.672 -12.251 1.00 95.50 294 TRP A N 1
ATOM 2350 C CA . TRP A 1 294 ? -2.870 9.799 -13.077 1.00 95.50 294 TRP A CA 1
ATOM 2351 C C . TRP A 1 294 ? -4.092 10.514 -12.512 1.00 95.50 294 TRP A C 1
ATOM 2353 O O . TRP A 1 294 ? -4.987 9.878 -11.960 1.00 95.50 294 TRP A O 1
ATOM 2363 N N . ALA A 1 295 ? -4.124 11.839 -12.642 1.00 94.06 295 ALA A N 1
ATOM 2364 C CA . ALA A 1 295 ? -5.291 12.641 -12.283 1.00 94.06 295 ALA A CA 1
ATOM 2365 C C . ALA A 1 295 ? -5.215 14.049 -12.878 1.00 94.06 295 ALA A C 1
ATOM 2367 O O . ALA A 1 295 ? -4.147 14.684 -12.883 1.00 94.06 295 ALA A O 1
ATOM 2368 N N . THR A 1 296 ? -6.357 14.575 -13.335 1.00 94.31 296 THR A N 1
ATOM 2369 C CA . THR A 1 296 ? -6.477 16.013 -13.577 1.00 94.31 296 THR A CA 1
ATOM 2370 C C . THR A 1 296 ? -6.490 16.747 -12.234 1.00 94.31 296 THR A C 1
ATOM 2372 O O . THR A 1 296 ? -7.407 16.594 -11.433 1.00 94.31 296 THR A O 1
ATOM 2375 N N . MET A 1 297 ? -5.495 17.599 -11.987 1.00 89.88 297 MET A N 1
ATOM 2376 C CA . MET A 1 297 ? -5.356 18.366 -10.742 1.00 89.88 297 MET A CA 1
ATOM 2377 C C . MET A 1 297 ? -6.163 19.677 -10.773 1.00 89.88 297 MET A C 1
ATOM 2379 O O . MET A 1 297 ? -5.597 20.769 -10.684 1.00 89.88 297 MET A O 1
ATOM 2383 N N . GLN A 1 298 ? -7.480 19.591 -10.968 1.00 90.88 298 GLN A N 1
ATOM 2384 C CA . GLN A 1 298 ? -8.398 20.739 -10.973 1.00 90.88 298 GLN A CA 1
ATOM 2385 C C . GLN A 1 298 ? -9.716 20.384 -10.283 1.00 90.88 298 GLN A C 1
ATOM 2387 O O . GLN A 1 298 ? -10.127 19.231 -10.298 1.00 90.88 298 GLN A O 1
ATOM 2392 N N . GLY A 1 299 ? -10.380 21.387 -9.705 1.00 82.69 299 GLY A N 1
ATOM 2393 C CA . GLY A 1 299 ? -11.553 21.191 -8.855 1.00 82.69 299 GLY A CA 1
ATOM 2394 C C . GLY A 1 299 ? -11.145 20.830 -7.426 1.00 82.69 299 GLY A C 1
ATOM 2395 O O . GLY A 1 299 ? -10.589 19.768 -7.162 1.00 82.69 299 GLY A O 1
ATOM 2396 N N . THR A 1 300 ? -11.415 21.737 -6.489 1.00 84.81 300 THR A N 1
ATOM 2397 C CA . THR A 1 300 ? -11.167 21.541 -5.054 1.00 84.81 300 THR A CA 1
ATOM 2398 C C . THR A 1 300 ? -12.497 21.699 -4.318 1.00 84.81 300 THR A C 1
ATOM 2400 O O . THR A 1 300 ? -13.221 22.653 -4.612 1.00 84.81 300 THR A O 1
ATOM 2403 N N . PRO A 1 301 ? -12.844 20.825 -3.351 1.00 85.69 301 PRO A N 1
ATOM 2404 C CA . PRO A 1 301 ? -12.052 19.709 -2.808 1.00 85.69 301 PRO A CA 1
ATOM 2405 C C . PRO A 1 301 ? -12.129 18.407 -3.621 1.00 85.69 301 PRO A C 1
ATOM 2407 O O . PRO A 1 301 ? -11.463 17.438 -3.272 1.00 85.69 301 PRO A O 1
ATOM 2410 N N . THR A 1 302 ? -12.944 18.366 -4.674 1.00 85.94 302 THR A N 1
ATOM 2411 C CA . THR A 1 302 ? -13.101 17.211 -5.565 1.00 85.94 302 THR A CA 1
ATOM 2412 C C . THR A 1 302 ? -13.046 17.659 -7.022 1.00 85.94 302 THR A C 1
ATOM 2414 O O . THR A 1 302 ? -13.467 18.792 -7.290 1.00 85.94 302 THR A O 1
ATOM 2417 N N . PRO A 1 303 ? -12.622 16.781 -7.954 1.00 90.81 303 PRO A N 1
ATOM 2418 C CA . PRO A 1 303 ? -12.606 17.095 -9.375 1.00 90.81 303 PRO A CA 1
ATOM 2419 C C . PRO A 1 303 ? -13.943 17.649 -9.863 1.00 90.81 303 PRO A C 1
ATOM 2421 O O . PRO A 1 303 ? -15.009 17.154 -9.486 1.00 90.81 303 PRO A O 1
ATOM 2424 N N . ASP A 1 304 ? -13.882 18.691 -10.688 1.00 93.12 304 ASP A N 1
ATOM 2425 C CA . ASP A 1 304 ? -15.062 19.235 -11.349 1.00 93.12 304 ASP A CA 1
ATOM 2426 C C . ASP A 1 304 ? -15.382 18.464 -12.642 1.00 93.12 304 ASP A C 1
ATOM 2428 O O . ASP A 1 304 ? -14.683 17.531 -13.048 1.00 93.12 304 ASP A O 1
ATOM 2432 N N . PHE A 1 305 ? -16.473 18.844 -13.306 1.00 93.94 305 PHE A N 1
ATOM 2433 C CA . PHE A 1 305 ? -16.872 18.206 -14.558 1.00 93.94 305 PHE A CA 1
ATOM 2434 C C . PHE A 1 305 ? -15.828 18.372 -15.676 1.00 93.94 305 PHE A C 1
ATOM 2436 O O . PHE A 1 305 ? -15.669 17.472 -16.496 1.00 93.94 305 PHE A O 1
ATOM 2443 N N . GLY A 1 306 ? -15.103 19.495 -15.713 1.00 93.38 306 GLY A N 1
ATOM 2444 C CA . GLY A 1 306 ? -14.064 19.740 -16.713 1.00 93.38 306 GLY A CA 1
ATOM 2445 C C . GLY A 1 306 ? -12.863 18.816 -16.527 1.00 93.38 306 GLY A C 1
ATOM 2446 O O . GLY A 1 306 ? -12.355 18.269 -17.507 1.00 93.38 306 GLY A O 1
ATOM 2447 N N . ALA A 1 307 ? -12.463 18.585 -15.275 1.00 94.69 307 ALA A N 1
ATOM 2448 C CA . ALA A 1 307 ? -11.451 17.600 -14.916 1.00 94.69 307 ALA A CA 1
ATOM 2449 C C . ALA A 1 307 ? -11.872 16.187 -15.346 1.00 94.69 307 ALA A C 1
ATOM 2451 O O . ALA A 1 307 ? -11.150 15.539 -16.101 1.00 94.69 307 ALA A O 1
ATOM 2452 N N . ALA A 1 308 ? -13.086 15.762 -14.980 1.00 95.00 308 ALA A N 1
ATOM 2453 C CA . ALA A 1 308 ? -13.608 14.445 -15.351 1.00 95.00 308 ALA A CA 1
ATOM 2454 C C . ALA A 1 308 ? -13.728 14.249 -16.876 1.00 95.00 308 ALA A C 1
ATOM 2456 O O . ALA A 1 308 ? -13.423 13.175 -17.394 1.00 95.00 308 ALA A O 1
ATOM 2457 N N . LEU A 1 309 ? -14.148 15.283 -17.614 1.00 95.56 309 LEU A N 1
ATOM 2458 C CA . LEU A 1 309 ? -14.241 15.230 -19.075 1.00 95.56 309 LEU A CA 1
ATOM 2459 C C . LEU A 1 309 ? -12.859 15.125 -19.730 1.00 95.56 309 LEU A C 1
ATOM 2461 O O . LEU A 1 309 ? -12.691 14.393 -20.704 1.00 95.56 309 LEU A O 1
ATOM 2465 N N . SER A 1 310 ? -11.873 15.846 -19.201 1.00 95.62 310 SER A N 1
ATOM 2466 C CA . SER A 1 310 ? -10.494 15.769 -19.677 1.00 95.62 310 SER A CA 1
ATOM 2467 C C . SER A 1 310 ? -9.872 14.402 -19.408 1.00 95.62 310 SER A C 1
ATOM 2469 O O . SER A 1 310 ? -9.217 13.849 -20.290 1.00 95.62 310 SER A O 1
ATOM 2471 N N . ASP A 1 311 ? -10.097 13.853 -18.217 1.00 95.62 311 ASP A N 1
ATOM 2472 C CA . ASP A 1 311 ? -9.681 12.502 -17.847 1.00 95.62 311 ASP A CA 1
ATOM 2473 C C . ASP A 1 311 ? -10.282 11.473 -18.818 1.00 95.62 311 ASP A C 1
ATOM 2475 O O . ASP A 1 311 ? -9.555 10.678 -19.413 1.00 95.62 311 ASP A O 1
ATOM 2479 N N . ALA A 1 312 ? -11.590 11.562 -19.085 1.00 96.50 312 ALA A N 1
ATOM 2480 C CA . ALA A 1 312 ? -12.272 10.692 -20.042 1.00 96.50 312 ALA A CA 1
ATOM 2481 C C . ALA A 1 312 ? -11.717 10.828 -21.469 1.00 96.50 312 ALA A C 1
ATOM 2483 O O . ALA A 1 312 ? -11.527 9.823 -22.150 1.00 96.50 312 ALA A O 1
ATOM 2484 N N . ALA A 1 313 ? -11.433 12.053 -21.924 1.00 96.38 313 ALA A N 1
ATOM 2485 C CA . ALA A 1 313 ? -10.825 12.286 -23.229 1.00 96.38 313 ALA A CA 1
ATOM 2486 C C . ALA A 1 313 ? -9.432 11.652 -23.320 1.00 96.38 313 ALA A C 1
ATOM 2488 O O . ALA A 1 313 ? -9.136 10.972 -24.300 1.00 96.38 313 ALA A O 1
ATOM 2489 N N . TRP A 1 314 ? -8.595 11.820 -22.296 1.00 96.94 314 TRP A N 1
ATOM 2490 C CA . TRP A 1 314 ? -7.266 11.220 -22.265 1.00 96.94 314 TRP A CA 1
ATOM 2491 C C . TRP A 1 314 ? -7.313 9.689 -22.254 1.00 96.94 314 TRP A C 1
ATOM 2493 O O . TRP A 1 314 ? -6.564 9.059 -22.998 1.00 96.94 314 TRP A O 1
ATOM 2503 N N . MET A 1 315 ? -8.259 9.098 -21.516 1.00 96.62 315 MET A N 1
ATOM 2504 C CA . MET A 1 315 ? -8.486 7.649 -21.501 1.00 96.62 315 MET A CA 1
ATOM 2505 C C . MET A 1 315 ? -8.813 7.058 -22.879 1.00 96.62 315 MET A C 1
ATOM 2507 O O . MET A 1 315 ? -8.556 5.879 -23.095 1.00 96.62 315 MET A O 1
ATOM 2511 N N . THR A 1 316 ? -9.347 7.840 -23.827 1.00 96.75 316 THR A N 1
ATOM 2512 C CA . THR A 1 316 ? -9.573 7.350 -25.204 1.00 96.75 316 THR A CA 1
ATOM 2513 C C . THR A 1 316 ? -8.275 7.053 -25.962 1.00 96.75 316 THR A C 1
ATOM 2515 O O . THR A 1 316 ? -8.308 6.316 -26.945 1.00 96.75 316 THR A O 1
ATOM 2518 N N . GLY A 1 317 ? -7.150 7.611 -25.503 1.00 94.62 317 GLY A N 1
ATOM 2519 C CA . GLY A 1 317 ? -5.814 7.409 -26.061 1.00 94.62 317 GLY A CA 1
ATOM 2520 C C . GLY A 1 317 ? -4.936 6.414 -25.298 1.00 94.62 317 GLY A C 1
ATOM 2521 O O . GLY A 1 317 ? -3.758 6.293 -25.639 1.00 94.62 317 GLY A O 1
ATOM 2522 N N . LEU A 1 318 ? -5.470 5.766 -24.252 1.00 91.44 318 LEU A N 1
ATOM 2523 C CA . LEU A 1 318 ? -4.798 4.705 -23.490 1.00 91.44 318 LEU A CA 1
ATOM 2524 C C . LEU A 1 318 ? -4.989 3.343 -24.175 1.00 91.44 318 LEU A C 1
ATOM 2526 O O . LEU A 1 318 ? -4.050 2.905 -24.879 1.00 91.44 318 LEU A O 1
#

Mean predicted aligned error: 3.94 Å

InterPro domains:
  IPR017853 Glycoside hydrolase superfamily [SSF51445] (41-317)
  IPR051563 Glycosyl Hydrolase Family 51 [PTHR31776] (5-318)
  IPR055235 Alpha-L-arabinofuranosidase 1, catalytic domain [PF22848] (80-284)

Secondary structure (DSSP, 8-state):
-EEE-TTS-EEEE---PPP-SS-----------S----TT-EEE---SSS------------PBGGG-TT--BHHHHHHHHHT---EEEES-SHHHH-SSTTSS--GGGSSS-GGG---EE-TTSSEE---S-HHHHHHHHHHTTPEEEEEEP-SB-TTS-BPPSSGGGHHHHHHHHHHHHHHH--TTSHHHHHHHHHT--SPPP--EEEESS-GGG-TT--SSSTTSHHHHHHHHHHHH-TTPEEEESS---SS---SEEEEEEEE-HHHHHHTTTTTTTS-TTS-EEEEEEEEE--SSSS--HHHHHHHHHHHTT-

=== Feature glossary ===
The record interleaves many kinds of information about one protein. Here is each kind framed as the question it answers.

Q: What does the local fold look like, residue by residue?
A: The Foldseek 3Di string encodes local tertiary geometry as a 20-letter alphabet — one character per residue — derived from the relative positions of nearby Cα atoms. Unlike the amino-acid sequence, 3Di is a direct function of the 3D structure, so two proteins with the same fold have similar 3Di strings even at low sequence identity.

Q: Which residues are in helices, strands, or loops?
A: The SS8 string is DSSP's per-residue secondary-structure call. α-helix (H) means an i→i+4 H-bond ladder; β-strand (E) means the residue participates in a β-sheet; 3₁₀ (G) and π (I) are tighter and wider helices; T/S are turns/bends; '-' is loop.

Q: How big and how compact is the whole molecule?
A: Radius of gyration (Rg) is the root-mean-square distance of Cα atoms from their centroid — a single number for overall size and compactness. A globular domain of N residues has Rg ≈ 2.2·N^0.38 Å; an extended or disordered chain has a much larger Rg. The Cα contact count is the number of residue pairs whose Cα atoms are within 8 Å and are more than four positions apart in sequence — a standard proxy for tertiary packing density. The bounding box is the smallest axis-aligned box enclosing all Cα atoms.

Q: Where is each backbone atom in 3D?
A: Structure coordinates are given as an mmCIF _atom_site loop: one row per atom with element, residue name, chain id, sequence number, and x/y/z position in Å. Only the four main-chain atoms per residue are included here; side chains are omitted to keep the record compact.

Q: What is the amino-acid chain?
A: Primary structure: the covalent order of the twenty standard amino acids along the backbone. Two proteins with the same sequence will (almost always) fold to the same structure; two with 30% identity often share a fold but not the details.

Q: What if only a Cα trace is available?
A: Three-state secondary structure (P-SEA) collapses the eight DSSP classes into helix (a), strand (b), and coil (c). P-SEA assigns these from Cα geometry alone — distances and angles — without requiring backbone oxygens, so it works on any Cα trace.

Q: What family and function is it annotated with?
A: Database cross-references. InterPro integrates a dozen domain/family signature databases into unified entries with residue-range hits. GO terms attach function/process/location labels with evidence codes. CATH codes position the fold in a four-level structural taxonomy. Organism is the NCBI-taxonomy species name.

Q: How confident is the AlphaFold model at each residue?
A: pLDDT is the predicted lDDT-Cα score: AlphaFold's confidence that the local environment of each residue (all inter-atomic distances within 15 Å) is correctly placed. It is a per-residue number between 0 and 100, with higher meaning more reliable.

Q: How mobile is each atom in the crystal?
A: B-factor (Debye–Waller factor) reflects atomic displacement in the crystal lattice. It is an experimental observable (units Å²), not a prediction; low values mean the atom is pinned down, high values mean it moves or is heterogeneous across the crystal.

Q: Which residues are buried vs exposed?
A: SASA measures how much of the protein is reachable by solvent. It is computed by rolling a water-sized probe over the atomic surface and summing the exposed area (Å²). Per-residue SASA distinguishes core (buried, low SASA) from surface (exposed, high SASA) residues; total SASA is a whole-molecule size measure.

Q: What do the diagnostic plots show?
A: Plot images: a contact map (which residues are close in 3D, as an N×N binary image), a Ramachandran scatter (backbone torsion angles, revealing secondary-structure composition at a glance), and — for AlphaFold structures — a PAE heatmap (pairwise prediction confidence).

Q: What known structures does this most resemble?
A: The Foldseek neighbor list gives the closest experimentally determined structures in the PDB, ranked by structural alignment. TM-score near 1 means near-identical fold; near 0.3 means only rough topology match. This is how one finds what a novel AlphaFold prediction most resembles in the solved-structure universe.

Q: Are the domains correctly placed relative to each other?
A: Predicted aligned error is AlphaFold's pairwise confidence. Unlike pLDDT (per-residue), PAE is per-residue-pair and captures whether two parts of the structure are correctly placed relative to each other. Units are ångströms of expected positional error.

Q: What do the rendered images show?
A: Structure images are PyMOL renders from six orthogonal camera directions. Cartoon representation draws helices as coils and strands as arrows; sticks shows the backbone as bonds; surface shows the solvent-excluded envelope. Rainbow coloring maps sequence position to hue (blue→red, N→C); chain coloring assigns a distinct color per polypeptide.

Q: What are the backbone torsion angles?
A: φ (phi) and ψ (psi) are the two rotatable backbone dihedrals per residue: φ is the C(i-1)–N–Cα–C torsion, ψ is the N–Cα–C–N(i+1) torsion, both in degrees on (−180°, 180°]. α-helical residues cluster near (−60°, −45°); β-strand residues near (−120°, +130°). A Ramachandran plot is simply a scatter of (φ, ψ) for every residue.